Protein AF-A0A136KZL3-F1 (afdb_monomer_lite)

Radius of gyration: 24.05 Å; chains: 1; bounding box: 59×74×40 Å

Sequence (194 aa):
MDILLIYQFCTFGGVERVILNRAQAYRKYGVDVKISIGYLADRGALQSFSTYIQRHNLQAQVMPFLFPQDLAHDWAKYDYVFIIDTPQVFEASASAKNVHVECHSLYTQSRQYLHNLPKHIKSVIVPSNSLKQLLQTEHEGLPEIYILPNPVSDEYFDIQPLEKKYLYASSHYLLCSCRRSQKILLKRRAYLKP

Secondary structure (DSSP, 8-state):
-EEEEEEEEE-SSHHHHHHHHHHHHHHHTT---EEEEEEEEE-S-HHHHHHHHHHTT-TTTEEEEEPPTT----GGG-SEEEEES-GGGTTGGGG-SSEEEE-----GGGGGGGGG--TTEEEEEES-HHHHHHHHHH-TT--EEEE-PPP--GGGT--PPPPGGGTSHHHHHHHHHHHHHHHHHHHGGGS---

Structure (mmCIF, N/CA/C/O backbone):
data_AF-A0A136KZL3-F1
#
_entry.id   AF-A0A136KZL3-F1
#
loop_
_atom_site.group_PDB
_atom_site.id
_atom_site.type_symbol
_atom_site.label_atom_id
_atom_site.label_alt_id
_atom_site.label_comp_id
_atom_site.label_asym_id
_atom_site.label_entity_id
_atom_site.label_seq_id
_atom_site.pdbx_PDB_ins_code
_atom_site.Cartn_x
_atom_site.Cartn_y
_atom_site.Cartn_z
_atom_site.occupancy
_atom_site.B_iso_or_equiv
_atom_site.auth_seq_id
_atom_site.auth_comp_id
_atom_site.auth_asym_id
_atom_site.auth_atom_id
_atom_site.pdbx_PDB_model_num
ATOM 1 N N . MET A 1 1 ? -2.775 -14.839 -7.240 1.00 96.50 1 MET A N 1
ATOM 2 C CA . MET A 1 1 ? -3.545 -13.962 -6.329 1.00 96.50 1 MET A CA 1
ATOM 3 C C . MET A 1 1 ? -3.507 -12.557 -6.888 1.00 96.50 1 MET A C 1
ATOM 5 O O . MET A 1 1 ? -2.422 -12.075 -7.208 1.00 96.50 1 MET A O 1
ATOM 9 N N . ASP A 1 2 ? -4.660 -11.913 -6.997 1.00 97.81 2 ASP A N 1
ATOM 10 C CA . ASP A 1 2 ? -4.809 -10.588 -7.592 1.00 97.81 2 ASP A CA 1
ATOM 11 C C . ASP A 1 2 ? -5.145 -9.562 -6.509 1.00 97.81 2 ASP A C 1
ATOM 13 O O . ASP A 1 2 ? -6.166 -9.657 -5.827 1.00 97.81 2 ASP A O 1
ATOM 17 N N . ILE A 1 3 ? -4.273 -8.568 -6.343 1.00 98.12 3 ILE A N 1
ATOM 18 C CA . ILE A 1 3 ? -4.428 -7.522 -5.333 1.00 98.12 3 ILE A CA 1
ATOM 19 C C . ILE A 1 3 ? -4.544 -6.144 -5.979 1.00 98.12 3 ILE A C 1
ATOM 21 O O . ILE A 1 3 ? -3.860 -5.831 -6.958 1.00 98.12 3 ILE A O 1
ATOM 25 N N . LEU A 1 4 ? -5.390 -5.304 -5.394 1.00 98.50 4 LEU A N 1
ATOM 26 C CA . LEU A 1 4 ? -5.517 -3.895 -5.734 1.00 98.50 4 LEU A CA 1
ATOM 27 C C . LEU A 1 4 ? -4.961 -3.047 -4.600 1.00 98.50 4 LEU A C 1
ATOM 29 O O . LEU A 1 4 ? -5.443 -3.115 -3.476 1.00 98.50 4 LEU A O 1
ATOM 33 N N . LEU A 1 5 ? -3.978 -2.218 -4.913 1.00 98.44 5 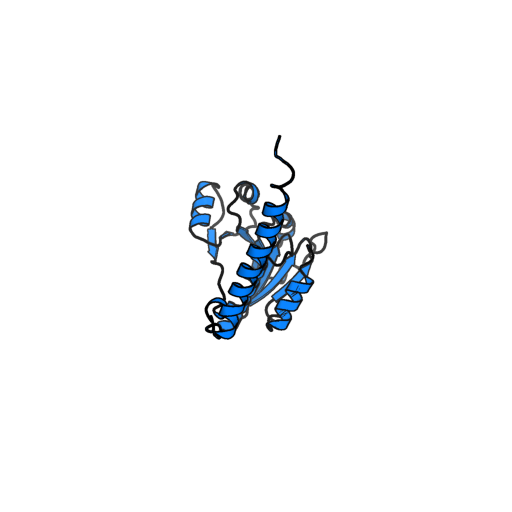LEU A N 1
ATOM 34 C CA . LEU A 1 5 ? -3.497 -1.154 -4.051 1.00 98.44 5 LEU A CA 1
ATOM 35 C C . LEU A 1 5 ? -4.087 0.168 -4.544 1.00 98.44 5 LEU A C 1
ATOM 37 O O . LEU A 1 5 ? -4.144 0.413 -5.751 1.00 98.44 5 LEU A O 1
ATOM 41 N N . ILE A 1 6 ? -4.507 1.026 -3.622 1.00 98.25 6 ILE A N 1
ATOM 42 C CA . ILE A 1 6 ? -5.067 2.342 -3.935 1.00 98.25 6 ILE A CA 1
ATOM 43 C C . ILE A 1 6 ? -4.281 3.390 -3.176 1.00 98.25 6 ILE A C 1
ATOM 45 O O . ILE A 1 6 ? -4.168 3.307 -1.954 1.00 98.25 6 ILE A O 1
ATOM 49 N N . TYR A 1 7 ? -3.751 4.372 -3.897 1.00 97.88 7 TYR A N 1
ATOM 50 C CA . TYR A 1 7 ? -2.972 5.449 -3.304 1.00 97.88 7 TYR A CA 1
ATOM 51 C C . TYR A 1 7 ? -3.332 6.802 -3.913 1.00 97.88 7 TYR A C 1
ATOM 53 O O . TYR A 1 7 ? -3.726 6.907 -5.073 1.00 97.88 7 TYR A O 1
ATOM 61 N N . GLN A 1 8 ? -3.196 7.868 -3.131 1.00 96.00 8 GLN A N 1
ATOM 62 C CA . GLN A 1 8 ? -3.690 9.176 -3.536 1.00 96.00 8 GLN A CA 1
ATOM 63 C C . GLN A 1 8 ? -2.922 9.759 -4.733 1.00 96.00 8 GLN A C 1
ATOM 65 O O . GLN A 1 8 ? -3.537 10.252 -5.680 1.00 96.00 8 GLN A O 1
ATOM 70 N N . PHE A 1 9 ? -1.588 9.704 -4.710 1.00 96.00 9 PHE A N 1
ATOM 71 C CA . PHE A 1 9 ? -0.749 10.406 -5.682 1.00 96.00 9 PHE A CA 1
ATOM 72 C C . PHE A 1 9 ? 0.359 9.523 -6.232 1.00 96.00 9 PHE A C 1
ATOM 74 O O . PHE A 1 9 ? 1.100 8.928 -5.460 1.00 96.00 9 PHE A O 1
ATOM 81 N N . CYS A 1 10 ? 0.536 9.517 -7.552 1.00 97.50 10 CYS A N 1
ATOM 82 C CA . CYS A 1 10 ? 1.746 8.960 -8.145 1.00 97.50 10 CYS A CA 1
ATOM 83 C C . CYS A 1 10 ? 2.848 10.026 -8.144 1.00 97.50 10 CYS A C 1
ATOM 85 O O . CYS A 1 10 ? 2.835 10.933 -8.979 1.00 97.50 10 CYS A O 1
ATOM 87 N N . THR A 1 11 ? 3.782 9.937 -7.195 1.00 96.19 11 THR A N 1
ATOM 88 C CA . THR A 1 11 ? 4.972 10.814 -7.108 1.00 96.19 11 THR A CA 1
ATOM 89 C C . THR A 1 11 ? 6.283 10.041 -7.244 1.00 96.19 11 THR A C 1
ATOM 91 O O . THR A 1 11 ? 7.349 10.652 -7.302 1.00 96.19 11 THR A O 1
ATOM 94 N N . PHE A 1 12 ? 6.210 8.706 -7.326 1.00 93.12 12 PHE A N 1
ATOM 95 C CA . PHE A 1 12 ? 7.359 7.796 -7.316 1.00 93.12 12 PHE A CA 1
ATOM 96 C C . PHE A 1 12 ? 8.234 7.965 -6.060 1.00 93.12 12 PHE A C 1
ATOM 98 O O . PHE A 1 12 ? 9.466 7.985 -6.117 1.00 93.12 12 PHE A O 1
ATOM 105 N N . GLY A 1 13 ? 7.570 8.089 -4.912 1.00 93.50 13 GLY A N 1
ATOM 106 C CA . GLY A 1 13 ? 8.177 8.223 -3.599 1.00 93.50 13 GLY A CA 1
ATOM 107 C C . GLY A 1 13 ? 8.270 6.895 -2.846 1.00 93.50 13 GLY A C 1
ATOM 108 O O . GLY A 1 13 ? 8.496 5.825 -3.416 1.00 93.50 13 GLY A O 1
ATOM 109 N N . GLY A 1 14 ? 8.126 6.977 -1.520 1.00 93.50 14 GLY A N 1
ATOM 110 C CA . GLY A 1 14 ? 8.274 5.830 -0.621 1.00 93.50 14 GLY A CA 1
ATOM 111 C C . GLY A 1 14 ? 7.268 4.710 -0.891 1.00 93.50 14 GLY A C 1
ATOM 112 O O . GLY A 1 14 ? 7.666 3.551 -0.946 1.00 93.50 14 GLY A O 1
ATOM 113 N N . VAL A 1 15 ? 5.994 5.041 -1.121 1.00 94.50 15 VAL A N 1
ATOM 114 C CA . VAL A 1 15 ? 4.939 4.041 -1.367 1.00 94.50 15 VAL A CA 1
ATOM 115 C C . VAL A 1 15 ? 5.231 3.241 -2.634 1.00 94.50 15 VAL A C 1
ATOM 117 O O . VAL A 1 15 ? 5.231 2.013 -2.608 1.00 94.50 15 VAL A O 1
ATOM 120 N N . GLU A 1 16 ? 5.577 3.906 -3.734 1.00 96.88 16 GLU A N 1
ATOM 121 C CA . GLU A 1 16 ? 5.929 3.235 -4.985 1.00 96.88 16 GLU A CA 1
ATOM 122 C C . GLU A 1 16 ? 7.156 2.333 -4.832 1.00 96.88 16 GLU A C 1
ATOM 124 O O . GLU A 1 16 ? 7.182 1.227 -5.373 1.00 96.88 16 GLU A O 1
ATOM 129 N N . ARG A 1 17 ? 8.154 2.755 -4.045 1.00 95.31 17 ARG A N 1
ATOM 130 C CA . ARG A 1 17 ? 9.313 1.910 -3.723 1.00 95.31 17 ARG A CA 1
ATOM 131 C C . ARG A 1 17 ? 8.925 0.663 -2.942 1.00 95.31 17 ARG A C 1
ATOM 133 O O . ARG A 1 17 ? 9.402 -0.418 -3.272 1.00 95.31 17 ARG A O 1
ATOM 140 N N . VAL A 1 18 ? 8.036 0.786 -1.960 1.00 95.19 18 VAL A N 1
ATOM 141 C CA . VAL A 1 18 ? 7.521 -0.364 -1.204 1.00 95.19 18 VAL A CA 1
ATOM 142 C C . VAL A 1 18 ? 6.837 -1.362 -2.133 1.00 95.19 18 VAL A C 1
ATOM 144 O O . VAL A 1 18 ? 7.105 -2.558 -2.046 1.00 95.19 18 VAL A O 1
ATOM 147 N N . ILE A 1 19 ? 6.002 -0.881 -3.056 1.00 96.50 19 ILE A N 1
ATOM 148 C CA . ILE A 1 19 ? 5.289 -1.729 -4.020 1.00 96.50 19 ILE A CA 1
ATOM 149 C C . ILE A 1 19 ? 6.273 -2.493 -4.909 1.00 96.50 19 ILE A C 1
ATOM 151 O O . ILE A 1 19 ? 6.140 -3.705 -5.076 1.00 96.50 19 ILE A O 1
ATOM 155 N N . LEU A 1 20 ? 7.291 -1.806 -5.435 1.00 96.38 20 LEU A N 1
ATOM 156 C CA . LEU A 1 20 ? 8.328 -2.429 -6.260 1.00 96.38 20 LEU A CA 1
ATOM 157 C C . LEU A 1 20 ? 9.120 -3.480 -5.481 1.00 96.38 20 LEU A C 1
ATOM 159 O O . LEU A 1 20 ? 9.310 -4.585 -5.983 1.00 96.38 20 LEU A O 1
ATOM 163 N N . ASN A 1 21 ? 9.521 -3.175 -4.246 1.00 95.25 21 ASN A N 1
ATOM 164 C CA . ASN A 1 21 ? 10.262 -4.116 -3.410 1.00 95.25 21 ASN A CA 1
ATOM 165 C C . ASN A 1 21 ? 9.412 -5.350 -3.068 1.00 95.25 21 ASN A C 1
ATOM 167 O O . ASN A 1 21 ? 9.920 -6.470 -3.087 1.00 95.25 21 ASN A O 1
ATOM 171 N N . ARG A 1 22 ? 8.109 -5.172 -2.798 1.00 95.62 22 ARG A N 1
ATOM 172 C CA . ARG A 1 22 ? 7.169 -6.288 -2.593 1.00 95.62 22 ARG A CA 1
ATOM 173 C C . ARG A 1 22 ? 7.064 -7.149 -3.854 1.00 95.62 22 ARG A C 1
ATOM 175 O O . ARG A 1 22 ? 7.224 -8.361 -3.766 1.00 95.62 22 ARG A O 1
ATOM 182 N N . ALA A 1 23 ? 6.889 -6.540 -5.029 1.00 95.88 23 ALA A N 1
ATOM 183 C CA . ALA A 1 23 ? 6.825 -7.263 -6.301 1.00 95.88 23 ALA A CA 1
ATOM 184 C C . ALA A 1 23 ? 8.112 -8.050 -6.602 1.00 95.88 23 ALA A C 1
ATOM 186 O O . ALA A 1 23 ? 8.060 -9.209 -7.017 1.00 95.88 23 ALA A O 1
ATOM 187 N N . GLN A 1 24 ? 9.275 -7.442 -6.352 1.00 94.62 24 GLN A N 1
ATOM 188 C CA . GLN A 1 24 ? 10.571 -8.105 -6.481 1.00 94.62 24 GLN A CA 1
ATOM 189 C C . GLN A 1 24 ? 10.702 -9.281 -5.511 1.00 94.62 24 GLN A C 1
ATOM 191 O O . GLN A 1 24 ? 11.150 -10.349 -5.926 1.00 94.62 24 GLN A O 1
ATOM 196 N N . ALA A 1 25 ? 10.280 -9.115 -4.254 1.00 93.88 25 ALA A N 1
ATOM 197 C CA . ALA A 1 25 ? 10.291 -10.184 -3.263 1.00 93.88 25 ALA A CA 1
ATOM 198 C C . ALA A 1 25 ? 9.383 -11.350 -3.685 1.00 93.88 25 ALA A C 1
ATOM 200 O O . ALA A 1 25 ? 9.835 -12.493 -3.691 1.00 93.88 25 ALA A O 1
ATOM 201 N N . TYR A 1 26 ? 8.147 -11.079 -4.118 1.00 94.31 26 TYR A N 1
ATOM 202 C CA . TYR A 1 26 ? 7.239 -12.121 -4.609 1.00 94.31 26 TYR A CA 1
ATOM 203 C C . TYR A 1 26 ? 7.841 -12.888 -5.782 1.00 94.31 26 TYR A C 1
ATOM 205 O O . TYR A 1 26 ? 7.899 -14.115 -5.746 1.00 94.31 26 TYR A O 1
ATOM 213 N N . ARG A 1 27 ? 8.399 -12.178 -6.769 1.00 93.50 27 ARG A N 1
ATOM 214 C CA . ARG A 1 27 ? 9.089 -12.804 -7.901 1.00 93.50 27 ARG A CA 1
ATOM 215 C C . ARG A 1 27 ? 10.281 -13.654 -7.453 1.00 93.50 27 ARG A C 1
ATOM 217 O O . ARG A 1 27 ? 10.426 -14.776 -7.924 1.00 93.50 27 ARG A O 1
ATOM 224 N N . LYS A 1 28 ? 11.119 -13.142 -6.544 1.00 92.50 28 LYS A N 1
ATOM 225 C CA . LYS A 1 28 ? 12.305 -13.843 -6.021 1.00 92.50 28 LYS A CA 1
ATOM 226 C C . LYS A 1 28 ? 11.936 -15.162 -5.339 1.00 92.50 28 LYS A C 1
ATOM 228 O O . LYS A 1 28 ? 12.643 -16.148 -5.514 1.00 92.50 28 LYS A O 1
ATOM 233 N N . TYR A 1 29 ? 10.843 -15.178 -4.580 1.00 94.19 29 TYR A N 1
ATOM 234 C CA . TYR A 1 29 ? 10.384 -16.355 -3.837 1.00 94.19 29 TYR A CA 1
ATOM 235 C C . TYR A 1 29 ? 9.337 -17.195 -4.589 1.00 94.19 29 TYR A C 1
ATOM 237 O O . TYR A 1 29 ? 8.759 -18.104 -4.001 1.00 94.19 29 TYR A O 1
ATOM 245 N N . GLY A 1 30 ? 9.086 -16.916 -5.874 1.00 94.75 30 GLY A N 1
ATOM 246 C CA . GLY A 1 30 ? 8.146 -17.687 -6.696 1.00 94.75 30 GLY A CA 1
ATOM 247 C C . GLY A 1 30 ? 6.682 -17.573 -6.259 1.00 94.75 30 GLY A C 1
ATOM 248 O O . GLY A 1 30 ? 5.894 -18.478 -6.519 1.00 94.75 30 GLY A O 1
ATOM 249 N N . VAL A 1 31 ? 6.309 -16.484 -5.582 1.00 95.62 31 VAL A N 1
ATOM 250 C CA . VAL A 1 31 ? 4.934 -16.236 -5.138 1.00 95.62 31 VAL A CA 1
ATOM 251 C C . VAL A 1 31 ? 4.168 -15.524 -6.254 1.00 95.62 31 VAL A C 1
ATOM 253 O O . VAL A 1 31 ? 4.521 -14.410 -6.642 1.00 95.62 31 VAL A O 1
ATOM 256 N N . ASP A 1 32 ? 3.109 -16.154 -6.766 1.00 96.56 32 ASP A N 1
ATOM 257 C CA . ASP A 1 32 ? 2.275 -15.604 -7.843 1.00 96.56 32 ASP A CA 1
ATOM 258 C C . ASP A 1 32 ? 1.278 -14.554 -7.317 1.00 96.56 32 ASP A C 1
ATOM 260 O O . ASP A 1 32 ? 0.104 -14.834 -7.030 1.00 96.56 32 ASP A O 1
ATOM 264 N N . VAL A 1 33 ? 1.781 -13.327 -7.154 1.00 97.38 33 VAL A N 1
ATOM 265 C CA . VAL A 1 33 ? 0.997 -12.142 -6.788 1.00 97.38 33 VAL A CA 1
ATOM 266 C C . VAL A 1 33 ? 1.037 -11.122 -7.915 1.00 97.38 33 VAL A C 1
ATOM 268 O O . VAL A 1 33 ? 2.109 -10.669 -8.323 1.00 97.38 33 VAL A O 1
ATOM 271 N N . LYS A 1 34 ? -0.148 -10.710 -8.364 1.00 98.25 34 LYS A N 1
ATOM 272 C CA . LYS A 1 34 ? -0.342 -9.633 -9.332 1.00 98.25 34 LYS A CA 1
ATOM 273 C C . LYS A 1 34 ? -0.893 -8.414 -8.617 1.00 98.25 34 LYS A C 1
ATOM 275 O O . LYS A 1 34 ? -1.906 -8.482 -7.929 1.00 98.25 34 LYS A O 1
ATOM 280 N N . ILE A 1 35 ? -0.208 -7.296 -8.780 1.00 98.50 35 ILE A N 1
ATOM 281 C CA . ILE A 1 35 ? -0.465 -6.034 -8.106 1.00 98.50 35 ILE A CA 1
ATOM 282 C C . ILE A 1 35 ? -0.985 -5.045 -9.141 1.00 98.50 35 ILE A C 1
ATOM 284 O O . ILE A 1 35 ? -0.244 -4.566 -9.996 1.00 98.50 35 ILE A O 1
ATOM 288 N N . SER A 1 36 ? -2.259 -4.693 -9.041 1.00 98.44 36 SER A N 1
ATOM 289 C CA . SER A 1 36 ? -2.770 -3.473 -9.660 1.00 98.44 36 SER A CA 1
ATOM 290 C C . SER A 1 36 ? -2.586 -2.324 -8.672 1.00 98.44 36 SER A C 1
ATOM 292 O O . SER A 1 36 ? -3.040 -2.433 -7.539 1.00 98.44 36 SER A O 1
ATOM 294 N N . ILE A 1 37 ? -1.940 -1.230 -9.069 1.00 98.25 37 ILE A N 1
ATOM 295 C CA . ILE A 1 37 ? -1.829 -0.017 -8.243 1.00 98.25 37 ILE A CA 1
ATOM 296 C C . ILE A 1 37 ? -2.544 1.130 -8.947 1.00 98.25 37 ILE A C 1
ATOM 298 O O . ILE A 1 37 ? -2.117 1.587 -10.006 1.00 98.25 37 ILE A O 1
ATOM 302 N N . GLY A 1 38 ? -3.661 1.558 -8.367 1.00 98.00 38 GLY A N 1
ATOM 303 C CA . GLY A 1 38 ? -4.462 2.654 -8.887 1.00 98.00 38 GLY A CA 1
ATOM 304 C C . GLY A 1 38 ? -4.197 3.948 -8.124 1.00 98.00 38 GLY A C 1
ATOM 305 O O . GLY A 1 38 ? -4.205 3.961 -6.890 1.00 98.00 38 GLY A O 1
ATOM 306 N N . TYR A 1 39 ? -3.994 5.037 -8.862 1.00 98.25 39 TYR A N 1
ATOM 307 C CA . TYR A 1 39 ? -3.773 6.369 -8.300 1.00 98.25 39 TYR A CA 1
ATOM 308 C C . TYR A 1 39 ? -4.967 7.293 -8.537 1.00 98.25 39 TYR A C 1
ATOM 310 O O . TYR A 1 39 ? -5.558 7.256 -9.616 1.00 98.25 39 TYR A O 1
ATOM 318 N N . LEU A 1 40 ? -5.291 8.159 -7.570 1.00 97.62 40 LEU A N 1
ATOM 319 C CA . LEU A 1 40 ? -6.333 9.183 -7.761 1.00 97.62 40 LEU A CA 1
ATOM 320 C C . LEU A 1 40 ? -5.852 10.362 -8.613 1.00 97.62 40 LEU A C 1
ATOM 322 O O . LEU A 1 40 ? -6.645 10.993 -9.306 1.00 97.62 40 LEU A O 1
ATOM 326 N N . ALA A 1 41 ? -4.555 10.670 -8.572 1.00 97.25 41 ALA A N 1
ATOM 327 C CA . ALA A 1 41 ? -3.952 11.650 -9.465 1.00 97.25 41 ALA A CA 1
ATOM 328 C C . ALA A 1 41 ? -2.489 11.318 -9.776 1.00 97.25 41 ALA A C 1
ATOM 330 O O . ALA A 1 41 ? -1.705 10.964 -8.890 1.00 97.25 41 ALA A O 1
ATOM 331 N N . ASP A 1 42 ? -2.098 11.510 -11.036 1.00 97.31 42 ASP A N 1
ATOM 332 C CA . ASP A 1 42 ? -0.692 11.537 -11.427 1.00 97.31 42 ASP A CA 1
ATOM 333 C C . ASP A 1 42 ? -0.096 12.905 -11.075 1.00 97.31 42 ASP A C 1
ATOM 335 O O . ASP A 1 42 ? -0.599 13.947 -11.498 1.00 97.31 42 ASP A O 1
ATOM 339 N N . ARG A 1 43 ? 0.984 12.915 -10.289 1.00 96.56 43 ARG A N 1
ATOM 340 C CA . ARG A 1 43 ? 1.749 14.128 -9.964 1.00 96.56 43 ARG A CA 1
ATOM 341 C C . ARG A 1 43 ? 3.040 14.211 -10.785 1.00 96.56 43 ARG A C 1
ATOM 343 O O . ARG A 1 43 ? 4.007 14.834 -10.354 1.00 96.56 43 ARG A O 1
ATOM 350 N N . GLY A 1 44 ? 3.031 13.613 -11.977 1.00 96.06 44 GLY A N 1
ATOM 351 C CA . GLY A 1 44 ? 4.104 13.668 -12.968 1.00 96.06 44 GLY A CA 1
ATOM 352 C C . GLY A 1 44 ? 5.060 12.478 -12.916 1.00 96.06 44 GLY A C 1
ATOM 353 O O . GLY A 1 44 ? 6.176 12.575 -13.426 1.00 96.06 44 GLY A O 1
ATOM 354 N N . ALA A 1 45 ? 4.664 11.371 -12.286 1.00 97.31 45 ALA A N 1
ATOM 355 C CA . ALA A 1 45 ? 5.559 10.253 -12.014 1.00 97.31 45 ALA A CA 1
ATOM 356 C C . ALA A 1 45 ? 5.077 8.910 -12.574 1.00 97.31 45 ALA A C 1
ATOM 358 O O . ALA A 1 45 ? 5.881 7.978 -12.653 1.00 97.31 45 ALA A O 1
ATOM 359 N N . LEU A 1 46 ? 3.825 8.808 -13.034 1.00 97.75 46 LEU A N 1
ATOM 360 C CA . LEU A 1 46 ? 3.254 7.555 -13.539 1.00 97.75 46 LEU A CA 1
ATOM 361 C C . LEU A 1 46 ? 4.058 6.968 -14.705 1.00 97.75 46 LEU A C 1
ATOM 363 O O . LEU A 1 46 ? 4.323 5.763 -14.741 1.00 97.75 46 LEU A O 1
ATOM 367 N N . GLN A 1 47 ? 4.511 7.819 -15.629 1.00 97.69 47 GLN A N 1
ATOM 368 C CA . GLN A 1 47 ? 5.345 7.387 -16.752 1.00 97.69 47 GLN A CA 1
ATOM 369 C C . GLN A 1 47 ? 6.703 6.849 -16.277 1.00 97.69 47 GLN A C 1
ATOM 371 O O . GLN A 1 47 ? 7.155 5.796 -16.735 1.00 97.69 47 GLN A O 1
ATOM 376 N N . SER A 1 48 ? 7.354 7.545 -15.342 1.00 97.44 48 SER A N 1
ATOM 377 C CA . SER A 1 48 ? 8.642 7.132 -14.769 1.00 97.44 48 SER A CA 1
ATOM 378 C C . SER A 1 48 ? 8.518 5.819 -13.999 1.00 97.44 48 SER A C 1
ATOM 380 O O . SER A 1 48 ? 9.372 4.942 -14.128 1.00 97.44 48 SER A O 1
ATOM 382 N N . PHE A 1 49 ? 7.428 5.659 -13.250 1.00 97.94 49 PHE A N 1
ATOM 383 C CA . PHE A 1 49 ? 7.114 4.441 -12.518 1.00 97.94 49 PHE A CA 1
ATOM 384 C C . PHE A 1 49 ? 6.888 3.254 -13.465 1.00 97.94 49 PHE A C 1
ATOM 386 O O . PHE A 1 49 ? 7.529 2.213 -13.322 1.00 97.94 49 PHE A O 1
ATOM 393 N N . SER A 1 50 ? 6.083 3.444 -14.511 1.00 97.81 50 SER A N 1
ATOM 394 C CA . SER A 1 50 ? 5.845 2.431 -15.551 1.00 97.81 50 SER A CA 1
ATOM 395 C C . SER A 1 50 ? 7.133 2.047 -16.288 1.00 97.81 50 SER A C 1
ATOM 397 O O . SER A 1 50 ? 7.404 0.870 -16.521 1.00 97.81 50 SER A O 1
ATOM 399 N N . THR A 1 51 ? 7.980 3.035 -16.591 1.00 97.62 51 THR A N 1
ATOM 400 C CA . THR A 1 51 ? 9.293 2.813 -17.217 1.00 97.62 51 THR A CA 1
ATOM 401 C C . THR A 1 51 ? 10.203 1.972 -16.320 1.00 97.62 51 THR A C 1
ATOM 403 O O . THR A 1 51 ? 10.905 1.088 -16.810 1.00 97.62 51 THR A O 1
ATOM 406 N N . TYR A 1 52 ? 10.194 2.213 -15.006 1.00 96.44 52 TYR A N 1
ATOM 407 C CA . TYR A 1 52 ? 10.951 1.399 -14.056 1.00 96.44 52 TYR A CA 1
ATOM 408 C C . TYR A 1 52 ? 10.451 -0.050 -14.043 1.00 96.44 52 TYR A C 1
ATOM 410 O O . TYR A 1 52 ? 11.254 -0.973 -14.162 1.00 96.44 52 TYR A O 1
ATOM 418 N N . ILE A 1 53 ? 9.133 -0.257 -13.971 1.00 97.50 53 ILE A N 1
ATOM 419 C CA . ILE A 1 53 ? 8.514 -1.592 -14.003 1.00 97.50 53 ILE A CA 1
ATOM 420 C C . ILE A 1 53 ? 8.978 -2.377 -15.236 1.00 97.50 53 ILE A C 1
ATOM 422 O O . ILE A 1 53 ? 9.409 -3.522 -15.103 1.00 97.50 53 ILE A O 1
ATOM 426 N N . GLN A 1 54 ? 8.970 -1.749 -16.414 1.00 97.31 54 GLN A N 1
ATOM 427 C CA . GLN A 1 54 ? 9.432 -2.372 -17.658 1.00 97.31 54 GLN A CA 1
ATOM 428 C C . GLN A 1 54 ? 10.930 -2.701 -17.625 1.00 97.31 54 GLN A C 1
ATOM 430 O O . GLN A 1 54 ? 11.320 -3.831 -17.904 1.00 97.31 54 GLN A O 1
ATOM 435 N N . ARG A 1 55 ? 11.784 -1.743 -17.235 1.00 96.12 55 ARG A N 1
ATOM 436 C CA . ARG A 1 55 ? 13.248 -1.937 -17.186 1.00 96.12 55 ARG A CA 1
ATOM 437 C C . ARG A 1 55 ? 13.675 -3.053 -16.236 1.00 96.12 55 ARG A C 1
ATOM 439 O O . ARG A 1 55 ? 14.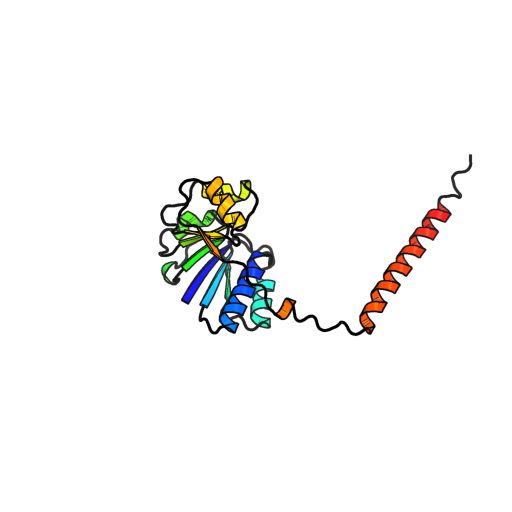692 -3.695 -16.476 1.00 96.12 55 ARG A O 1
ATOM 446 N N . HIS A 1 56 ? 12.905 -3.282 -15.177 1.00 93.56 56 HIS A N 1
ATOM 447 C CA . HIS A 1 56 ? 13.171 -4.322 -14.188 1.00 93.56 56 HIS A CA 1
ATOM 448 C C . HIS A 1 56 ? 12.380 -5.618 -14.434 1.00 93.56 56 HIS A C 1
ATOM 450 O O . HIS A 1 56 ? 12.409 -6.507 -13.580 1.00 93.56 56 HIS A O 1
ATOM 456 N N . ASN A 1 57 ? 11.710 -5.762 -15.586 1.00 95.25 57 ASN A N 1
ATOM 457 C CA . ASN A 1 57 ? 10.911 -6.934 -15.961 1.00 95.25 57 ASN A CA 1
ATOM 458 C C . ASN A 1 57 ? 9.823 -7.292 -14.926 1.00 95.25 57 ASN A C 1
ATOM 460 O O . ASN A 1 57 ? 9.679 -8.454 -14.540 1.00 95.25 57 ASN A O 1
ATOM 464 N N . LEU A 1 58 ? 9.112 -6.284 -14.414 1.00 96.25 58 LEU A N 1
ATOM 465 C CA . LEU A 1 58 ? 8.058 -6.423 -13.399 1.00 96.25 58 LEU A CA 1
ATOM 466 C C . LEU A 1 58 ? 6.638 -6.295 -13.977 1.00 96.25 58 LEU A C 1
ATOM 468 O O . LEU A 1 58 ? 5.671 -6.329 -13.224 1.00 96.25 58 LEU A O 1
ATOM 472 N N . GLN A 1 59 ? 6.483 -6.160 -15.298 1.00 96.50 59 GLN A N 1
ATOM 473 C CA . GLN A 1 59 ? 5.186 -5.949 -15.961 1.00 96.50 59 GLN A CA 1
ATOM 474 C C . GLN A 1 59 ? 4.179 -7.094 -15.773 1.00 96.50 59 GLN A C 1
ATOM 476 O O . GLN A 1 59 ? 2.981 -6.879 -15.918 1.00 96.50 59 GLN A O 1
ATOM 481 N N . ALA A 1 60 ? 4.646 -8.306 -15.459 1.00 95.06 60 ALA A N 1
ATOM 482 C CA . ALA A 1 60 ? 3.761 -9.430 -15.155 1.00 95.06 60 ALA A CA 1
ATOM 483 C C . ALA A 1 60 ? 3.215 -9.371 -13.716 1.00 95.06 60 ALA A C 1
ATOM 485 O O . ALA A 1 60 ? 2.206 -10.006 -13.421 1.00 95.06 60 ALA A O 1
ATOM 486 N N . GLN A 1 61 ? 3.878 -8.620 -12.828 1.00 96.69 61 GLN A N 1
ATOM 487 C CA . GLN A 1 61 ? 3.559 -8.524 -11.405 1.00 96.69 61 GLN A CA 1
ATOM 488 C C . GLN A 1 61 ? 2.934 -7.185 -11.027 1.00 96.69 61 GLN A C 1
ATOM 490 O O . GLN A 1 61 ? 2.187 -7.144 -10.062 1.00 96.69 61 GLN A O 1
ATOM 495 N N . VAL A 1 62 ? 3.247 -6.089 -11.724 1.00 98.19 62 VAL A N 1
ATOM 496 C CA . VAL A 1 62 ? 2.793 -4.743 -11.349 1.00 98.19 62 VAL A CA 1
ATOM 497 C C . VAL A 1 62 ? 2.185 -4.026 -12.544 1.00 98.19 62 VAL A C 1
ATOM 499 O O . VAL A 1 62 ? 2.840 -3.841 -13.568 1.00 98.19 62 VAL A O 1
ATOM 502 N N . MET A 1 63 ? 0.951 -3.558 -12.373 1.00 98.12 63 MET A N 1
ATOM 503 C CA . MET A 1 63 ? 0.223 -2.761 -13.352 1.00 98.12 63 MET A CA 1
ATOM 504 C C . MET A 1 63 ? -0.259 -1.448 -12.713 1.00 98.12 63 MET A C 1
ATOM 506 O O . MET A 1 63 ? -1.230 -1.460 -11.949 1.00 98.12 63 MET A O 1
ATOM 510 N N . PRO A 1 64 ? 0.405 -0.314 -12.990 1.00 97.94 64 PRO A N 1
ATOM 511 C CA . PRO A 1 64 ? -0.045 0.987 -12.524 1.00 97.94 64 PRO A CA 1
ATOM 512 C C . PRO A 1 64 ? -1.130 1.567 -13.436 1.00 97.94 64 PRO A C 1
ATOM 514 O O . PRO A 1 64 ? -1.072 1.408 -14.655 1.00 97.94 64 PRO A O 1
ATOM 517 N N . PHE A 1 65 ? -2.103 2.271 -12.862 1.00 97.62 65 PHE A N 1
ATOM 518 C CA . PHE A 1 65 ? -3.150 2.960 -13.620 1.00 97.62 65 PHE A CA 1
ATOM 519 C C . PHE A 1 65 ? -3.716 4.162 -12.851 1.00 97.62 65 PHE A C 1
ATOM 521 O O . PHE A 1 65 ? -3.480 4.321 -11.653 1.00 97.62 65 PHE A O 1
ATOM 528 N N . LEU A 1 66 ? -4.468 5.019 -13.543 1.00 97.56 66 LEU A N 1
ATOM 529 C CA . LEU A 1 66 ? -5.254 6.080 -12.912 1.00 97.56 66 LEU A CA 1
ATOM 530 C C . LEU A 1 66 ? -6.681 5.602 -12.692 1.00 97.56 66 LEU A C 1
ATOM 532 O O . LEU A 1 66 ? -7.298 5.068 -13.614 1.00 97.56 66 LEU A O 1
ATOM 536 N N . PHE A 1 67 ? -7.203 5.809 -11.484 1.00 95.00 67 PHE A N 1
ATOM 537 C CA . PHE A 1 67 ? -8.618 5.589 -11.227 1.00 95.00 67 PHE A CA 1
ATOM 538 C C . PHE A 1 67 ? -9.463 6.553 -12.070 1.00 95.00 67 PHE A C 1
ATOM 540 O O . PHE A 1 67 ? -9.080 7.715 -12.246 1.00 95.00 67 PHE A O 1
ATOM 547 N N . PRO A 1 68 ? -10.619 6.099 -12.581 1.00 90.31 68 PRO A N 1
ATOM 548 C CA . PRO A 1 68 ? -11.591 7.006 -13.166 1.00 90.31 68 PRO A CA 1
ATOM 549 C C . PRO A 1 68 ? -12.127 7.967 -12.096 1.00 90.31 68 PRO A C 1
ATOM 551 O O . PRO A 1 68 ? -12.115 7.667 -10.902 1.00 90.31 68 PRO A O 1
ATOM 554 N N . GLN A 1 69 ? -12.585 9.145 -12.526 1.00 85.62 69 GLN A N 1
ATOM 555 C CA . GLN A 1 69 ? -13.003 10.216 -11.610 1.00 85.62 69 GLN A CA 1
ATOM 556 C C . GLN A 1 69 ? -14.206 9.832 -10.740 1.00 85.62 69 GLN A C 1
ATOM 558 O O . GLN A 1 69 ? -14.313 10.292 -9.608 1.00 85.62 69 GLN A O 1
ATOM 563 N N . ASP A 1 70 ? -15.093 8.988 -11.262 1.00 85.31 70 ASP A N 1
ATOM 564 C CA . ASP A 1 70 ? -16.263 8.453 -10.561 1.00 85.31 70 ASP A CA 1
ATOM 565 C C . ASP A 1 70 ? -15.931 7.253 -9.659 1.00 85.31 70 ASP A C 1
ATOM 567 O O . ASP A 1 70 ? -16.817 6.720 -8.995 1.00 85.31 70 ASP A O 1
ATOM 571 N N . LEU A 1 71 ? -14.662 6.824 -9.632 1.00 89.44 71 LEU A N 1
ATOM 572 C CA . LEU A 1 71 ? -14.182 5.640 -8.919 1.00 89.44 71 LEU A CA 1
ATOM 573 C C . LEU A 1 71 ? -14.920 4.348 -9.312 1.00 89.44 71 LEU A C 1
ATOM 575 O O . LEU A 1 71 ? -14.877 3.363 -8.568 1.00 89.44 71 LEU A O 1
ATOM 579 N N . ALA A 1 72 ? -15.572 4.324 -10.480 1.00 85.56 72 ALA A N 1
ATOM 580 C CA . ALA A 1 72 ? -16.226 3.135 -10.995 1.00 85.56 72 ALA A CA 1
ATOM 581 C C . ALA A 1 72 ? -15.164 2.094 -11.358 1.00 85.56 72 ALA A C 1
ATOM 583 O O . ALA A 1 72 ? -14.376 2.263 -12.288 1.00 85.56 72 ALA A O 1
ATOM 584 N N . HIS A 1 73 ? -15.129 1.000 -10.603 1.00 91.00 73 HIS A N 1
ATOM 585 C CA . HIS A 1 73 ? -14.136 -0.049 -10.779 1.00 91.00 73 HIS A CA 1
ATOM 586 C C . HIS A 1 73 ? -14.765 -1.418 -10.590 1.00 91.00 73 HIS A C 1
ATOM 588 O O . HIS A 1 73 ? -15.657 -1.601 -9.763 1.00 91.00 73 HIS A O 1
ATOM 594 N N . ASP A 1 74 ? -14.273 -2.398 -11.340 1.00 93.12 74 ASP A N 1
ATOM 595 C CA . ASP A 1 74 ? -14.613 -3.790 -11.082 1.00 93.12 74 ASP A CA 1
ATOM 596 C C . ASP A 1 74 ? -13.829 -4.268 -9.856 1.00 93.12 74 ASP A C 1
ATOM 598 O O . ASP A 1 74 ? -12.672 -4.678 -9.948 1.00 93.12 74 ASP A O 1
ATOM 602 N N . TRP A 1 75 ? -14.451 -4.149 -8.687 1.00 94.00 75 TRP A N 1
ATOM 603 C CA . TRP A 1 75 ? -13.885 -4.571 -7.408 1.00 94.00 75 TRP A CA 1
ATOM 604 C C . TRP A 1 75 ? -13.819 -6.093 -7.257 1.00 94.00 75 TRP A C 1
ATOM 606 O O . TRP A 1 75 ? -13.005 -6.598 -6.485 1.00 94.00 75 TRP A O 1
ATOM 616 N N . ALA A 1 76 ? -14.673 -6.827 -7.977 1.00 93.12 76 ALA A N 1
ATOM 617 C CA . ALA A 1 76 ? -14.854 -8.263 -7.801 1.00 93.12 76 ALA A CA 1
ATOM 618 C C . ALA A 1 76 ? -13.701 -9.090 -8.384 1.00 93.12 76 ALA A C 1
ATOM 620 O O . ALA A 1 76 ? -13.526 -10.239 -7.981 1.00 93.12 76 ALA A O 1
ATOM 621 N N . LYS A 1 77 ? -12.898 -8.512 -9.288 1.00 95.62 77 LYS A N 1
ATOM 622 C CA . LYS A 1 77 ? -11.719 -9.177 -9.866 1.00 95.62 77 LYS A CA 1
ATOM 623 C C . LYS A 1 77 ? -10.533 -9.318 -8.908 1.00 95.62 77 LYS A C 1
ATOM 625 O O . LYS A 1 77 ? -9.564 -9.977 -9.268 1.00 95.62 77 LYS A O 1
ATOM 630 N N . TYR A 1 78 ? -10.572 -8.675 -7.740 1.00 97.62 78 TYR A N 1
ATOM 631 C CA . TYR A 1 78 ? -9.474 -8.720 -6.778 1.00 97.62 78 TYR A CA 1
ATOM 632 C C . TYR A 1 78 ? -9.804 -9.602 -5.586 1.00 97.62 78 TYR A C 1
ATOM 634 O O . TYR A 1 78 ? -10.863 -9.478 -4.968 1.00 97.62 78 TYR A O 1
ATOM 642 N N . ASP A 1 79 ? -8.830 -10.426 -5.212 1.00 97.88 79 ASP A N 1
ATOM 643 C CA . ASP A 1 79 ? -8.863 -11.201 -3.980 1.00 97.88 79 ASP A CA 1
ATOM 644 C C . ASP A 1 79 ? -8.754 -10.277 -2.763 1.00 97.88 79 ASP A C 1
ATOM 646 O O . ASP A 1 79 ? -9.410 -10.522 -1.754 1.00 97.88 79 ASP A O 1
ATOM 650 N N . TYR A 1 80 ? -7.953 -9.206 -2.865 1.00 98.19 80 TYR A N 1
ATOM 651 C CA . TYR A 1 80 ? -7.710 -8.232 -1.798 1.00 98.19 80 TYR A CA 1
ATOM 652 C C . TYR A 1 80 ? -7.634 -6.799 -2.326 1.00 98.19 80 TYR A C 1
ATOM 654 O O . TYR A 1 80 ? -7.049 -6.537 -3.378 1.00 98.19 80 TYR A O 1
ATOM 662 N N . VAL A 1 81 ? -8.168 -5.858 -1.547 1.00 98.44 81 VAL A N 1
ATOM 663 C CA . VAL A 1 81 ? -8.072 -4.415 -1.788 1.00 98.44 81 VAL A CA 1
ATOM 664 C C . VAL A 1 81 ? -7.388 -3.761 -0.593 1.00 98.44 81 VAL A C 1
ATOM 666 O O . VAL A 1 81 ? -7.854 -3.889 0.536 1.00 98.44 81 VAL A O 1
ATOM 669 N N . PHE A 1 82 ? -6.302 -3.038 -0.840 1.00 98.50 82 PHE A N 1
ATOM 670 C CA . PHE A 1 82 ? -5.555 -2.292 0.164 1.00 98.50 82 PHE A CA 1
ATOM 671 C C . PHE A 1 82 ? -5.618 -0.799 -0.146 1.00 98.50 82 PHE A C 1
ATOM 673 O O . PHE A 1 82 ? -5.180 -0.342 -1.203 1.00 98.50 82 PHE A O 1
ATOM 680 N N . ILE A 1 83 ? -6.156 -0.033 0.793 1.00 98.31 83 ILE A N 1
ATOM 681 C CA . ILE A 1 83 ? -6.306 1.416 0.693 1.00 98.31 83 ILE A CA 1
ATOM 682 C C . ILE A 1 83 ? -5.180 2.057 1.499 1.00 98.31 83 ILE A C 1
ATOM 684 O O . ILE A 1 83 ? -5.179 1.982 2.725 1.00 98.31 83 ILE A O 1
ATOM 688 N N . ILE A 1 84 ? -4.209 2.661 0.818 1.00 98.00 84 ILE A N 1
ATOM 689 C CA . ILE A 1 84 ? -3.005 3.231 1.431 1.00 98.00 84 ILE A CA 1
ATOM 690 C C . ILE A 1 84 ? -3.277 4.699 1.752 1.00 98.00 84 ILE A C 1
ATOM 692 O O . ILE A 1 84 ? -3.276 5.524 0.841 1.00 98.00 84 ILE A O 1
ATOM 696 N N . ASP A 1 85 ? -3.545 5.029 3.017 1.00 96.56 85 ASP A N 1
ATOM 697 C CA . ASP A 1 85 ? -3.758 6.409 3.499 1.00 96.56 85 ASP A CA 1
ATOM 698 C C . ASP A 1 85 ? -4.684 7.274 2.603 1.00 96.56 85 ASP A C 1
ATOM 700 O O . ASP A 1 85 ? -4.498 8.481 2.458 1.00 96.56 85 ASP A O 1
ATOM 704 N N . THR A 1 86 ? -5.689 6.652 1.971 1.00 96.62 86 THR A N 1
ATOM 705 C CA . THR A 1 86 ? -6.557 7.283 0.956 1.00 96.62 86 THR A CA 1
ATOM 706 C C . THR A 1 86 ? -8.036 7.107 1.331 1.00 96.62 86 THR A C 1
ATOM 708 O O . THR A 1 86 ? -8.750 6.320 0.708 1.00 96.62 86 THR A O 1
ATOM 711 N N . PRO A 1 87 ? -8.543 7.807 2.363 1.00 96.56 87 PRO A N 1
ATOM 712 C CA . PRO A 1 87 ? -9.924 7.641 2.829 1.00 96.56 87 PRO A CA 1
ATOM 713 C C . PRO A 1 87 ? -10.994 8.017 1.790 1.00 96.56 87 PRO A C 1
ATOM 715 O O . PRO A 1 87 ? -12.143 7.605 1.913 1.00 96.56 87 PRO A O 1
ATOM 718 N N . GLN A 1 88 ? -10.631 8.751 0.735 1.00 96.19 88 GLN A N 1
ATOM 719 C CA . GLN A 1 88 ? -11.541 9.197 -0.327 1.00 96.19 88 GLN A CA 1
ATOM 720 C C . GLN A 1 88 ? -12.203 8.041 -1.096 1.00 96.19 88 GLN A C 1
ATOM 722 O O . GLN A 1 88 ? -13.222 8.251 -1.743 1.00 96.19 88 GLN A O 1
ATOM 727 N N . VAL A 1 89 ? -11.639 6.829 -1.042 1.00 96.56 89 VAL A N 1
ATOM 728 C CA . VAL A 1 89 ? -12.159 5.653 -1.767 1.00 96.56 89 VAL A CA 1
ATOM 729 C C . VAL A 1 89 ? -12.949 4.684 -0.886 1.00 96.56 89 VAL A C 1
ATOM 731 O O . VAL A 1 89 ? -13.393 3.636 -1.356 1.00 96.56 89 VAL A O 1
ATOM 734 N N . PHE A 1 90 ? -13.137 5.011 0.393 1.00 96.69 90 PHE A N 1
ATOM 735 C CA . PHE A 1 90 ? -13.815 4.148 1.356 1.00 96.69 90 PHE A CA 1
ATOM 736 C C . PHE A 1 90 ? -15.222 3.751 0.910 1.00 96.69 90 PHE A C 1
ATOM 738 O O . PHE A 1 90 ? -15.519 2.558 0.872 1.00 96.69 90 PHE A O 1
ATOM 745 N N . GLU A 1 91 ? -16.053 4.708 0.503 1.00 95.50 91 GLU A N 1
ATOM 746 C CA . GLU A 1 91 ? -17.418 4.424 0.044 1.00 95.50 91 GLU A CA 1
ATOM 747 C C . GLU A 1 91 ? -17.429 3.607 -1.253 1.00 95.50 91 GLU A C 1
ATOM 749 O O . GLU A 1 91 ? -18.123 2.596 -1.339 1.00 95.50 91 GLU A O 1
ATOM 754 N N . ALA A 1 92 ? -16.597 3.979 -2.231 1.00 95.69 92 ALA A N 1
ATOM 755 C CA . ALA A 1 92 ? -16.507 3.274 -3.511 1.00 95.69 92 ALA A CA 1
ATOM 756 C C . ALA A 1 92 ? -16.093 1.799 -3.337 1.00 95.69 92 ALA A C 1
ATOM 758 O O . ALA A 1 92 ? -16.582 0.919 -4.043 1.00 95.69 92 ALA A O 1
ATOM 759 N N . SER A 1 93 ? -15.243 1.515 -2.345 1.00 96.06 93 SER A N 1
ATOM 760 C CA . SER A 1 93 ? -14.772 0.163 -2.029 1.00 96.06 93 SER A CA 1
ATOM 761 C C . SER A 1 93 ? -15.786 -0.720 -1.287 1.00 96.06 93 SER A C 1
ATOM 763 O O . SER A 1 93 ? -15.488 -1.885 -1.037 1.00 96.06 93 SER A O 1
ATOM 765 N N . ALA A 1 94 ? -16.976 -0.222 -0.928 1.00 95.56 94 ALA A N 1
ATOM 766 C CA . ALA A 1 94 ? -17.926 -0.954 -0.078 1.00 95.56 94 ALA A CA 1
ATOM 767 C C . ALA A 1 94 ? -18.411 -2.291 -0.670 1.00 95.56 94 ALA A C 1
ATOM 769 O O . ALA A 1 94 ? -18.795 -3.195 0.070 1.00 95.56 94 ALA A O 1
ATOM 770 N N . SER A 1 95 ? -18.383 -2.430 -1.999 1.00 94.62 95 SER A N 1
ATOM 771 C CA . SER A 1 95 ? -18.753 -3.671 -2.696 1.00 94.62 95 SER A CA 1
ATOM 772 C C . SER A 1 95 ? -17.618 -4.704 -2.776 1.00 94.62 95 SER A C 1
ATOM 774 O O . SER A 1 95 ? -17.854 -5.853 -3.157 1.00 94.62 95 SER A O 1
ATOM 776 N N . ALA A 1 96 ? -16.390 -4.331 -2.406 1.00 95.88 96 ALA A N 1
ATOM 777 C CA . ALA A 1 96 ? -15.247 -5.233 -2.391 1.00 95.88 96 ALA A CA 1
ATOM 778 C C . ALA A 1 96 ? -15.289 -6.168 -1.169 1.00 95.88 96 ALA A C 1
ATOM 780 O O . ALA A 1 96 ? -15.687 -5.789 -0.070 1.00 95.88 96 ALA A O 1
ATOM 781 N N . LYS A 1 97 ? -14.844 -7.419 -1.347 1.00 91.94 97 LYS A N 1
ATOM 782 C CA . LYS A 1 97 ? -14.975 -8.459 -0.311 1.00 91.94 97 LYS A CA 1
ATOM 783 C C . LYS A 1 97 ? -13.929 -8.375 0.796 1.00 91.94 97 LYS A C 1
ATOM 785 O O . LYS A 1 97 ? -14.258 -8.652 1.946 1.00 91.94 97 LYS A O 1
ATOM 790 N N . ASN A 1 98 ? -12.675 -8.081 0.462 1.00 97.06 98 ASN A N 1
ATOM 791 C CA . ASN A 1 98 ? -11.537 -8.120 1.386 1.00 97.06 98 ASN A CA 1
ATOM 792 C C . ASN A 1 98 ? -10.806 -6.779 1.354 1.00 97.06 98 ASN A C 1
ATOM 794 O O . ASN A 1 98 ? -9.779 -6.639 0.691 1.00 97.06 98 ASN A O 1
ATOM 798 N N . VAL A 1 99 ? -11.386 -5.782 2.024 1.00 98.38 99 VAL A N 1
ATOM 799 C CA . VAL A 1 99 ? -10.830 -4.427 2.064 1.00 98.38 99 VAL A CA 1
ATOM 800 C C . VAL A 1 99 ? -10.035 -4.223 3.340 1.00 98.38 99 VAL A C 1
ATOM 802 O O . VAL A 1 99 ? -10.519 -4.480 4.443 1.00 98.38 99 VAL A O 1
ATOM 805 N N . HIS A 1 100 ? -8.820 -3.731 3.173 1.00 98.56 100 HIS A N 1
ATOM 806 C CA . HIS A 1 100 ? -7.866 -3.454 4.229 1.00 98.56 100 HIS A CA 1
ATOM 807 C C . HIS A 1 100 ? -7.339 -2.033 4.064 1.00 98.56 100 HIS A C 1
ATOM 809 O O . HIS A 1 100 ? -7.257 -1.512 2.951 1.00 98.56 100 HIS A O 1
ATOM 815 N N . VAL A 1 101 ? -6.955 -1.408 5.168 1.00 98.56 101 VAL A N 1
ATOM 816 C CA . VAL A 1 101 ? -6.323 -0.086 5.153 1.00 98.56 101 VAL A CA 1
ATOM 817 C C . VAL A 1 101 ? -4.854 -0.243 5.496 1.00 98.56 101 VAL A C 1
ATOM 819 O O . VAL A 1 101 ? -4.531 -0.807 6.535 1.00 98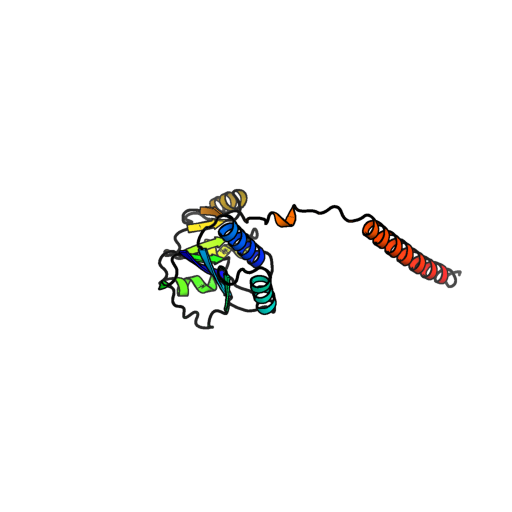.56 101 VAL A O 1
ATOM 822 N N . GLU A 1 102 ? -3.962 0.273 4.656 1.00 98.38 102 GLU A N 1
ATOM 823 C CA . GLU A 1 102 ? -2.556 0.447 5.015 1.00 98.38 102 GLU A CA 1
ATOM 824 C C . GLU A 1 102 ? -2.338 1.868 5.541 1.00 98.38 102 GLU A C 1
ATOM 826 O O . GLU A 1 102 ? -2.533 2.842 4.813 1.00 98.38 102 GLU A O 1
ATOM 831 N N . CYS A 1 103 ? -1.900 1.980 6.793 1.00 97.50 103 CYS A N 1
ATOM 832 C CA . CYS A 1 103 ? -1.554 3.248 7.424 1.00 97.50 103 CYS A CA 1
ATOM 833 C C . CYS A 1 103 ? -0.031 3.363 7.541 1.00 97.50 103 CYS A C 1
ATOM 835 O O . CYS A 1 103 ? 0.600 2.590 8.266 1.00 97.50 103 CYS A O 1
ATOM 837 N N . HIS A 1 104 ? 0.567 4.343 6.857 1.00 94.69 104 HIS A N 1
ATOM 838 C CA . HIS A 1 104 ? 2.019 4.576 6.850 1.00 94.69 104 HIS A CA 1
ATOM 839 C C . HIS A 1 104 ? 2.422 5.870 7.563 1.00 94.69 104 HIS A C 1
ATOM 841 O O . HIS A 1 104 ? 3.581 6.020 7.953 1.00 94.69 104 HIS A O 1
ATOM 847 N N . SER A 1 105 ? 1.495 6.810 7.761 1.00 92.38 105 SER A N 1
ATOM 848 C CA . SER A 1 105 ? 1.824 8.105 8.365 1.00 92.38 105 SER A CA 1
ATOM 849 C C . SER A 1 105 ? 2.055 8.030 9.878 1.00 92.38 105 SER A C 1
ATOM 851 O O . SER A 1 105 ? 1.224 7.525 10.631 1.00 92.38 105 SER A O 1
ATOM 853 N N . LEU A 1 106 ? 3.146 8.643 10.351 1.00 92.38 106 LEU A N 1
ATOM 854 C CA . LEU A 1 106 ? 3.391 8.902 11.777 1.00 92.38 106 LEU A CA 1
ATOM 855 C C . LEU A 1 106 ? 2.756 10.213 12.270 1.00 92.38 106 LEU A C 1
ATOM 857 O O . LEU A 1 106 ? 2.696 10.437 13.479 1.00 92.38 106 LEU A O 1
ATOM 861 N N . TYR A 1 107 ? 2.154 11.014 11.391 1.00 92.56 107 TYR A N 1
ATOM 862 C CA . TYR A 1 107 ? 1.485 12.260 11.767 1.00 92.56 107 TYR A CA 1
ATOM 863 C C . TYR A 1 107 ? 0.015 12.037 12.146 1.00 92.56 107 TYR A C 1
ATOM 865 O O . TYR A 1 107 ? -0.782 11.607 11.314 1.00 92.56 107 TYR A O 1
ATOM 873 N N . THR A 1 108 ? -0.366 12.404 13.374 1.00 92.38 108 THR A N 1
ATOM 874 C CA . THR A 1 108 ? -1.735 12.243 13.907 1.00 92.38 108 THR A CA 1
ATOM 875 C C . THR A 1 108 ? -2.801 12.859 12.997 1.00 92.38 108 THR A C 1
ATOM 877 O O . THR A 1 108 ? -3.829 12.241 12.739 1.00 92.38 108 THR A O 1
ATOM 880 N N . GLN A 1 109 ? -2.541 14.042 12.430 1.00 92.38 109 GLN A N 1
ATOM 881 C CA . GLN A 1 109 ? -3.473 14.719 11.517 1.00 92.38 109 GLN A CA 1
ATOM 882 C C . GLN A 1 109 ? -3.773 13.893 10.258 1.00 92.38 109 GLN A C 1
ATOM 884 O O . GLN A 1 109 ? -4.913 13.843 9.810 1.00 92.38 109 GLN A O 1
ATOM 889 N N . SER A 1 110 ? -2.773 13.196 9.714 1.00 91.62 110 SER A N 1
ATOM 890 C CA . SER A 1 110 ? -2.943 12.350 8.529 1.00 91.62 110 SER A CA 1
ATOM 891 C C . SER A 1 110 ? -3.703 11.058 8.818 1.00 91.62 110 SER A C 1
ATOM 893 O O . SER A 1 110 ? -4.110 10.392 7.878 1.00 91.62 110 SER A O 1
ATOM 895 N N . ARG A 1 111 ? -3.885 10.698 10.093 1.00 94.94 111 ARG A N 1
ATOM 896 C CA . ARG A 1 111 ? -4.535 9.458 10.532 1.00 94.94 111 ARG A CA 1
ATOM 897 C C . ARG A 1 111 ? -5.929 9.659 11.116 1.00 94.94 111 ARG A C 1
ATOM 899 O O . ARG A 1 111 ? -6.565 8.688 11.505 1.00 94.94 111 ARG A O 1
ATOM 906 N N . GLN A 1 112 ? -6.441 10.889 11.158 1.00 94.81 112 GLN A N 1
ATOM 907 C CA . GLN A 1 112 ? -7.755 11.183 11.750 1.00 94.81 112 GLN A CA 1
ATOM 908 C C . GLN A 1 112 ? -8.899 10.378 11.120 1.00 94.81 112 GLN A C 1
ATOM 910 O O . GLN A 1 112 ? -9.890 10.087 11.786 1.00 94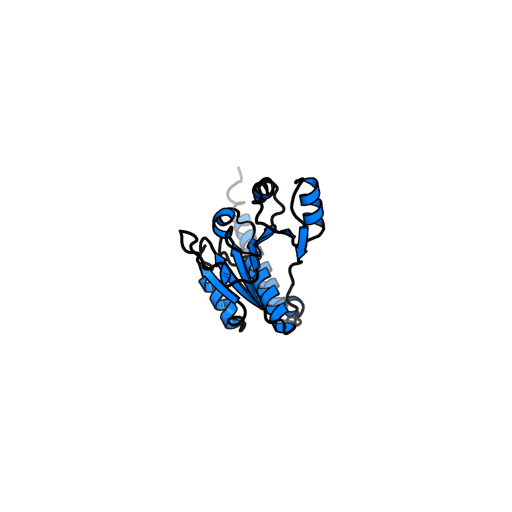.81 112 GLN A O 1
ATOM 915 N N . TYR A 1 113 ? -8.748 9.965 9.859 1.00 95.81 113 TYR A N 1
ATOM 916 C CA . TYR A 1 113 ? -9.717 9.115 9.174 1.00 95.81 113 TYR A CA 1
ATOM 917 C C . TYR A 1 113 ? -9.930 7.755 9.868 1.00 95.81 113 TYR A C 1
ATOM 919 O O . TYR A 1 113 ? -10.989 7.152 9.705 1.00 95.81 113 TYR A O 1
ATOM 927 N N . LEU A 1 114 ? -8.964 7.285 10.668 1.00 96.94 114 LEU A N 1
ATOM 928 C CA . LEU A 1 114 ? -9.051 6.021 11.399 1.00 96.94 114 LEU A CA 1
ATOM 929 C C . LEU A 1 114 ? -10.140 6.025 12.483 1.00 96.94 114 LEU A C 1
ATOM 931 O O . LEU A 1 114 ? -10.650 4.961 12.821 1.00 96.94 114 LEU A O 1
ATOM 935 N N . HIS A 1 115 ? -10.553 7.195 12.990 1.00 94.06 115 HIS A N 1
ATOM 936 C CA . HIS A 1 115 ? -11.648 7.285 13.967 1.00 94.06 115 HIS A CA 1
ATOM 937 C C . HIS A 1 115 ? -12.996 6.819 13.406 1.00 94.06 115 HIS A C 1
ATOM 939 O O . HIS A 1 115 ? -13.849 6.373 14.164 1.00 94.06 115 HIS A O 1
ATOM 945 N N . ASN A 1 116 ? -13.186 6.925 12.089 1.00 91.88 116 ASN A N 1
ATOM 946 C CA . ASN A 1 116 ? -14.451 6.639 11.420 1.00 91.88 116 ASN A CA 1
ATOM 947 C C . ASN A 1 116 ? -14.245 5.633 10.283 1.00 91.88 116 ASN A C 1
ATOM 949 O O . ASN A 1 116 ? -14.709 5.851 9.161 1.00 91.88 116 ASN A O 1
ATOM 953 N N . LEU A 1 117 ? -13.525 4.537 10.552 1.00 96.38 117 LEU A N 1
ATOM 954 C CA . LEU A 1 117 ? -13.382 3.472 9.563 1.00 96.38 117 LEU A CA 1
ATOM 955 C C . LEU A 1 117 ? -14.745 2.826 9.255 1.00 96.38 117 LEU A C 1
ATOM 957 O O . LEU A 1 117 ? -15.460 2.418 10.176 1.00 96.38 117 LEU A O 1
ATOM 961 N N . PRO A 1 118 ? -15.109 2.683 7.970 1.00 96.69 118 PRO A N 1
ATOM 962 C CA . PRO A 1 118 ? -16.301 1.945 7.585 1.00 96.69 118 PRO A CA 1
ATOM 963 C C . PRO A 1 118 ? -16.262 0.487 8.048 1.00 96.69 118 PRO A C 1
ATOM 965 O O . PRO A 1 118 ? -15.216 -0.160 8.035 1.00 96.69 118 PRO A O 1
ATOM 968 N N . LYS A 1 119 ? -17.435 -0.074 8.356 1.00 96.31 119 LYS A N 1
ATOM 969 C CA . LYS A 1 119 ? -17.568 -1.451 8.866 1.00 96.31 119 LYS A CA 1
ATOM 970 C C . LYS A 1 119 ? -17.115 -2.541 7.888 1.00 96.31 119 LYS A C 1
ATOM 972 O O . LYS A 1 119 ? -16.871 -3.661 8.321 1.00 96.31 119 LYS A O 1
ATOM 977 N N . HIS A 1 120 ? -17.044 -2.254 6.585 1.00 97.06 120 HIS A N 1
ATOM 978 C CA . HIS A 1 120 ? -16.574 -3.222 5.586 1.00 97.06 120 HIS A CA 1
ATOM 979 C C . HIS A 1 120 ? -15.044 -3.351 5.543 1.00 97.06 120 HIS A C 1
ATOM 981 O O . HIS A 1 120 ? -14.538 -4.299 4.942 1.00 97.06 120 HIS A O 1
ATOM 987 N N . ILE A 1 121 ? -14.305 -2.439 6.189 1.00 98.06 121 ILE A N 1
ATOM 988 C CA . ILE A 1 121 ? -12.853 -2.551 6.348 1.00 98.06 121 ILE A CA 1
ATOM 989 C C . ILE A 1 121 ? -12.551 -3.649 7.369 1.00 98.06 121 ILE A C 1
ATOM 991 O O . ILE A 1 121 ? -12.924 -3.555 8.536 1.00 98.06 121 ILE A O 1
ATOM 995 N N . LYS A 1 122 ? -11.852 -4.697 6.932 1.00 98.19 122 LYS A N 1
ATOM 996 C CA . LYS A 1 122 ? -11.610 -5.900 7.740 1.00 98.19 122 LYS A CA 1
ATOM 997 C C . LYS A 1 122 ? -10.453 -5.767 8.714 1.00 98.19 122 LYS A C 1
ATOM 999 O O . LYS A 1 122 ? -10.487 -6.380 9.776 1.00 98.19 122 LYS A O 1
ATOM 1004 N N . SER A 1 123 ? -9.414 -5.030 8.340 1.00 98.44 123 SER A N 1
ATOM 1005 C CA . SER A 1 123 ? -8.241 -4.825 9.188 1.00 98.44 123 SER A CA 1
ATOM 1006 C C . SER A 1 123 ? -7.439 -3.599 8.774 1.00 98.44 123 SER A C 1
ATOM 1008 O O . SER A 1 123 ? -7.567 -3.089 7.655 1.00 98.44 123 SER A O 1
ATOM 1010 N N . VAL A 1 124 ? -6.598 -3.146 9.700 1.00 98.56 124 VAL A N 1
ATOM 1011 C CA . VAL A 1 124 ? -5.570 -2.134 9.460 1.00 98.56 124 VAL A CA 1
ATOM 1012 C C . VAL A 1 124 ? -4.217 -2.832 9.363 1.00 98.56 124 VAL A C 1
ATOM 1014 O O . VAL A 1 124 ? -3.928 -3.787 10.080 1.00 98.56 124 VAL A O 1
ATOM 1017 N N . ILE A 1 125 ? -3.369 -2.360 8.465 1.00 98.56 125 ILE A N 1
ATOM 1018 C CA . ILE A 1 125 ? -2.023 -2.865 8.240 1.00 98.56 125 ILE A CA 1
ATOM 1019 C C . ILE A 1 125 ? -1.052 -1.713 8.446 1.00 98.56 125 ILE A C 1
ATOM 1021 O O . ILE A 1 125 ? -1.267 -0.603 7.961 1.00 98.56 125 ILE A O 1
ATOM 1025 N N . VAL A 1 126 ? 0.026 -1.984 9.172 1.00 98.31 126 VAL A N 1
ATOM 1026 C CA . VAL A 1 126 ? 1.064 -1.000 9.487 1.00 98.31 126 VAL A CA 1
ATOM 1027 C C . VAL A 1 126 ? 2.456 -1.560 9.191 1.00 98.31 126 VAL A C 1
ATOM 1029 O O . VAL A 1 126 ? 2.663 -2.772 9.284 1.00 98.31 126 VAL A O 1
ATOM 1032 N N . PRO A 1 127 ? 3.451 -0.711 8.881 1.00 97.00 127 PRO A N 1
ATOM 1033 C CA . PRO A 1 127 ? 4.800 -1.167 8.563 1.00 97.00 127 PRO A CA 1
ATOM 1034 C C . PRO A 1 127 ? 5.617 -1.598 9.790 1.00 97.00 127 PRO A C 1
ATOM 1036 O O . PRO A 1 127 ? 6.682 -2.193 9.629 1.00 97.00 127 PRO A O 1
ATOM 1039 N N . SER A 1 128 ? 5.176 -1.291 11.015 1.00 97.25 128 SER A N 1
ATOM 1040 C CA . SER A 1 128 ? 5.960 -1.558 12.224 1.00 97.25 128 SER A CA 1
ATOM 1041 C C . SER A 1 128 ? 5.111 -1.817 13.467 1.00 97.25 128 SER A C 1
ATOM 1043 O O . SER A 1 128 ? 3.969 -1.370 13.591 1.00 97.25 128 SER A O 1
ATOM 1045 N N . ASN A 1 129 ? 5.725 -2.485 14.447 1.00 97.62 129 ASN A N 1
ATOM 1046 C CA . ASN A 1 129 ? 5.130 -2.674 15.768 1.00 97.62 129 ASN A CA 1
ATOM 1047 C C . ASN A 1 129 ? 4.940 -1.349 16.523 1.00 97.62 129 ASN A C 1
ATOM 1049 O O . ASN A 1 129 ? 3.955 -1.186 17.235 1.00 97.62 129 ASN A O 1
ATOM 1053 N N . SER A 1 130 ? 5.854 -0.389 16.345 1.00 97.25 130 SER A N 1
ATOM 1054 C CA . SER A 1 130 ? 5.739 0.927 16.979 1.00 97.25 130 SER A CA 1
ATOM 1055 C C . SER A 1 130 ? 4.493 1.680 16.512 1.00 97.25 130 SER A C 1
ATOM 1057 O O . SER A 1 130 ? 3.782 2.237 17.344 1.00 97.25 130 SER A O 1
ATOM 1059 N N . LEU A 1 131 ? 4.175 1.647 15.211 1.00 97.31 131 LEU A N 1
ATOM 1060 C CA . LEU A 1 131 ? 2.946 2.262 14.714 1.00 97.31 131 LEU A CA 1
ATOM 1061 C C . LEU A 1 131 ? 1.713 1.486 15.183 1.00 97.31 131 LEU A C 1
ATOM 1063 O O . LEU A 1 131 ? 0.751 2.111 15.607 1.00 97.31 131 LEU A O 1
ATOM 1067 N N . LYS A 1 132 ? 1.749 0.146 15.202 1.00 97.88 132 LYS A N 1
ATOM 1068 C CA . LYS A 1 132 ? 0.651 -0.659 15.767 1.00 97.88 132 LYS A CA 1
ATOM 1069 C C . LYS A 1 132 ? 0.301 -0.216 17.192 1.00 97.88 132 LYS A C 1
ATOM 1071 O O . LYS A 1 132 ? -0.857 0.078 17.465 1.00 97.88 132 LYS A O 1
ATOM 1076 N N . GLN A 1 133 ? 1.299 -0.134 18.071 1.00 96.94 133 GLN A N 1
ATOM 1077 C CA . GLN A 1 133 ? 1.117 0.279 19.468 1.00 96.94 133 GLN A CA 1
ATOM 1078 C C . GLN A 1 133 ? 0.587 1.711 19.589 1.00 96.94 133 GLN A C 1
ATOM 1080 O O . GLN A 1 133 ? -0.273 1.983 20.429 1.00 96.94 133 GLN A O 1
ATOM 1085 N N . LEU A 1 134 ? 1.062 2.613 18.724 1.00 96.69 134 LEU A N 1
ATOM 1086 C CA . LEU A 1 134 ? 0.565 3.982 18.663 1.00 96.69 134 LEU A CA 1
ATOM 1087 C C . LEU A 1 134 ? -0.926 4.010 18.303 1.00 96.69 134 LEU A C 1
ATOM 1089 O O . LEU A 1 134 ? -1.710 4.604 19.035 1.00 96.69 134 LEU A O 1
ATOM 1093 N N . LEU A 1 135 ? -1.332 3.308 17.238 1.00 97.12 135 LEU A N 1
ATOM 1094 C CA . LEU A 1 135 ? -2.732 3.279 16.801 1.00 97.12 135 LEU A CA 1
ATOM 1095 C C . LEU A 1 135 ? -3.660 2.664 17.848 1.00 97.12 135 LEU A C 1
ATOM 1097 O O . LEU A 1 135 ? -4.757 3.167 18.047 1.00 97.12 135 LEU A O 1
ATOM 1101 N N . GLN A 1 136 ? -3.215 1.610 18.535 1.00 95.38 136 GLN A N 1
ATOM 1102 C CA . GLN A 1 136 ? -3.991 0.983 19.609 1.00 95.38 136 GLN A CA 1
ATOM 1103 C C . GLN A 1 136 ? -4.199 1.916 20.806 1.00 95.38 136 GLN A C 1
ATOM 1105 O O . GLN A 1 136 ? -5.203 1.794 21.499 1.00 95.38 136 GLN A O 1
ATOM 1110 N N . THR A 1 137 ? -3.261 2.836 21.048 1.00 94.00 137 THR A N 1
ATOM 1111 C CA . THR A 1 137 ? -3.382 3.849 22.105 1.00 94.00 137 THR A CA 1
ATOM 1112 C C . THR A 1 137 ? -4.262 5.027 21.674 1.00 94.00 137 THR A C 1
ATOM 1114 O O . THR A 1 137 ? -4.998 5.571 22.488 1.00 94.00 137 THR A O 1
ATOM 1117 N N . GLU A 1 138 ? -4.180 5.447 20.408 1.00 94.12 138 GLU A N 1
ATOM 1118 C CA . GLU A 1 138 ? -4.888 6.631 19.890 1.00 94.12 138 GLU A CA 1
ATOM 1119 C C . GLU A 1 138 ? -6.338 6.355 19.457 1.00 94.12 138 GLU A C 1
ATOM 1121 O O . GLU A 1 138 ? -7.164 7.271 19.450 1.00 94.12 138 GLU A O 1
ATOM 1126 N N . HIS A 1 139 ? -6.652 5.119 19.066 1.00 91.81 139 HIS A N 1
ATOM 1127 C CA . HIS A 1 139 ? -7.931 4.767 18.457 1.00 91.81 139 HIS A CA 1
ATOM 1128 C C . HIS A 1 139 ? -8.518 3.501 19.089 1.00 91.81 139 HIS A C 1
ATOM 1130 O O . HIS A 1 139 ? -8.122 2.374 18.780 1.00 91.81 139 HIS A O 1
ATOM 1136 N N . GLU A 1 140 ? -9.522 3.686 19.942 1.00 88.81 140 GLU A N 1
ATOM 1137 C CA . GLU A 1 140 ? -10.340 2.585 20.442 1.00 88.81 140 GLU A CA 1
ATOM 1138 C C . GLU A 1 140 ? -11.254 2.039 19.332 1.00 88.81 140 GLU A C 1
ATOM 1140 O O . GLU A 1 140 ? -11.781 2.789 18.511 1.00 88.81 140 GLU A O 1
ATOM 1145 N N . GLY A 1 141 ? -11.459 0.720 19.305 1.00 90.50 141 GLY A N 1
ATOM 1146 C CA . GLY A 1 141 ? -12.425 0.085 18.399 1.00 90.50 141 GLY A CA 1
ATOM 1147 C C . GLY A 1 141 ? -11.962 -0.113 16.952 1.00 90.50 141 GLY A C 1
ATOM 1148 O O . GLY A 1 141 ? -12.779 -0.493 16.112 1.00 90.50 141 GLY A O 1
ATOM 1149 N N . LEU A 1 142 ? -10.675 0.095 16.644 1.00 96.19 142 LEU A N 1
ATOM 1150 C CA . LEU A 1 142 ? -10.121 -0.322 15.355 1.00 96.19 142 LEU A CA 1
ATOM 1151 C C . LEU A 1 142 ? -10.297 -1.836 15.137 1.00 96.19 142 LEU A C 1
ATOM 1153 O O . LEU A 1 142 ? -10.233 -2.608 16.101 1.00 96.19 142 LEU A O 1
ATOM 1157 N N . PRO A 1 143 ? -10.464 -2.284 13.878 1.00 97.00 143 PRO A N 1
ATOM 1158 C CA . PRO A 1 143 ? -10.383 -3.702 13.561 1.00 97.00 143 PRO A CA 1
ATOM 1159 C C . PRO A 1 143 ? -8.964 -4.231 13.834 1.00 97.00 143 PRO A C 1
ATOM 1161 O O . PRO A 1 143 ? -8.055 -3.484 14.207 1.00 97.00 143 PRO A O 1
ATOM 1164 N N . GLU A 1 144 ? -8.756 -5.534 13.638 1.00 97.62 144 GLU A N 1
ATOM 1165 C CA . GLU A 1 144 ? -7.453 -6.154 13.881 1.00 97.62 144 GLU A CA 1
ATOM 1166 C C . GLU A 1 144 ? -6.324 -5.413 13.142 1.00 97.62 144 GLU A C 1
ATOM 1168 O O . GLU A 1 144 ? -6.483 -5.004 11.990 1.00 97.62 144 GLU A O 1
ATOM 1173 N N . ILE A 1 145 ? -5.184 -5.221 13.818 1.00 98.44 145 ILE A N 1
ATOM 1174 C CA . ILE A 1 145 ? -4.019 -4.531 13.254 1.00 98.44 145 ILE A CA 1
ATOM 1175 C C . ILE A 1 145 ? -2.903 -5.538 12.973 1.00 98.44 145 ILE A C 1
ATOM 1177 O O . ILE A 1 145 ? -2.299 -6.090 13.905 1.00 98.44 145 ILE A O 1
ATOM 1181 N N . TYR A 1 146 ? -2.583 -5.729 11.695 1.00 98.38 146 TYR A N 1
ATOM 1182 C CA . TYR A 1 146 ? -1.480 -6.570 11.235 1.00 98.38 146 TYR A CA 1
ATOM 1183 C C . TYR A 1 146 ? -0.231 -5.744 10.934 1.00 98.38 146 TYR A C 1
ATOM 1185 O O . TYR A 1 146 ? -0.302 -4.573 10.566 1.00 98.38 146 TYR A O 1
ATOM 1193 N N . ILE A 1 147 ? 0.933 -6.374 11.073 1.00 98.19 147 ILE A N 1
ATOM 1194 C CA . ILE A 1 147 ? 2.215 -5.759 10.730 1.00 98.19 147 ILE A CA 1
ATOM 1195 C C . ILE A 1 147 ? 2.684 -6.355 9.405 1.00 98.19 147 ILE A C 1
ATOM 1197 O O . ILE A 1 147 ? 2.874 -7.566 9.309 1.00 98.19 147 ILE A O 1
ATOM 1201 N N . LEU A 1 148 ? 2.901 -5.501 8.406 1.00 96.38 148 LEU A N 1
ATOM 1202 C CA . LEU A 1 148 ? 3.510 -5.858 7.127 1.00 96.38 148 LEU A CA 1
ATOM 1203 C C . LEU A 1 148 ? 4.721 -4.950 6.884 1.00 96.38 148 LEU A C 1
ATOM 1205 O O . LEU A 1 148 ? 4.564 -3.847 6.355 1.00 96.38 148 LEU A O 1
ATOM 1209 N N . PRO A 1 149 ? 5.932 -5.382 7.278 1.00 94.25 149 PRO A N 1
ATOM 1210 C CA . PRO A 1 149 ? 7.134 -4.587 7.090 1.00 94.25 149 PRO A CA 1
ATOM 1211 C C . PRO A 1 149 ? 7.416 -4.332 5.612 1.00 94.25 149 PRO A C 1
ATOM 1213 O O . PRO A 1 149 ? 7.119 -5.155 4.743 1.00 94.25 149 PRO A O 1
ATOM 1216 N N . ASN A 1 150 ? 8.053 -3.201 5.333 1.00 91.56 150 ASN A N 1
ATOM 1217 C CA . ASN A 1 150 ? 8.485 -2.871 3.985 1.00 91.56 150 ASN A CA 1
ATOM 1218 C C . ASN A 1 150 ? 9.767 -3.649 3.653 1.00 91.56 150 ASN A C 1
ATOM 1220 O O . ASN A 1 150 ? 10.783 -3.430 4.318 1.00 91.56 150 ASN A O 1
ATOM 1224 N N . PRO A 1 151 ? 9.757 -4.544 2.647 1.00 90.44 151 PRO A N 1
ATOM 1225 C CA . PRO A 1 151 ? 10.974 -5.226 2.237 1.00 90.44 151 PRO A CA 1
ATOM 1226 C C . PRO A 1 151 ? 11.951 -4.226 1.614 1.00 90.44 151 PRO A C 1
ATOM 1228 O O . PRO A 1 151 ? 11.547 -3.258 0.963 1.00 90.44 151 PRO A O 1
ATOM 1231 N N . VAL A 1 152 ? 13.242 -4.487 1.786 1.00 87.62 152 VAL A N 1
ATOM 1232 C CA . VAL A 1 152 ? 14.332 -3.784 1.103 1.00 87.62 152 VAL A CA 1
ATOM 1233 C C . VAL A 1 152 ? 15.002 -4.793 0.181 1.00 87.62 152 VAL A C 1
ATOM 1235 O O . VAL A 1 152 ? 15.281 -5.910 0.606 1.00 87.62 152 VAL A O 1
ATOM 1238 N N . SER A 1 153 ? 15.203 -4.426 -1.086 1.00 83.06 153 SER A N 1
ATOM 1239 C CA . SER A 1 153 ? 15.865 -5.303 -2.058 1.00 83.06 153 SER A CA 1
ATOM 1240 C C . SER A 1 153 ? 17.324 -5.561 -1.667 1.00 83.06 153 SER A C 1
ATOM 1242 O O . SER A 1 153 ? 18.022 -4.636 -1.247 1.00 83.06 153 SER A O 1
ATOM 1244 N N . ASP A 1 154 ? 17.801 -6.792 -1.866 1.00 81.38 154 ASP A N 1
ATOM 1245 C CA . ASP A 1 154 ? 19.201 -7.168 -1.615 1.00 81.38 154 ASP A CA 1
ATOM 1246 C C . ASP A 1 154 ? 20.183 -6.367 -2.484 1.00 81.38 154 ASP A C 1
ATOM 1248 O O . ASP A 1 154 ? 21.322 -6.141 -2.084 1.00 81.38 154 ASP A O 1
ATOM 1252 N N . GLU A 1 155 ? 19.724 -5.871 -3.639 1.00 80.50 155 GLU A N 1
ATOM 1253 C CA . GLU A 1 155 ? 20.499 -5.017 -4.550 1.00 80.50 155 GLU A CA 1
ATOM 1254 C C . GLU A 1 155 ? 21.044 -3.755 -3.855 1.00 80.50 155 GLU A C 1
ATOM 1256 O O . GLU A 1 155 ? 22.074 -3.224 -4.259 1.00 80.50 155 GLU A O 1
ATOM 1261 N N . TYR A 1 156 ? 20.391 -3.277 -2.788 1.00 80.94 156 TYR A N 1
ATOM 1262 C CA . TYR A 1 156 ? 20.872 -2.130 -2.010 1.00 80.94 156 TYR A CA 1
ATOM 1263 C C . TYR A 1 156 ? 22.068 -2.455 -1.106 1.00 80.94 156 TYR A C 1
ATOM 1265 O O . TYR A 1 156 ? 22.752 -1.538 -0.651 1.00 80.94 156 TYR A O 1
ATOM 1273 N N . PHE A 1 157 ? 22.316 -3.736 -0.835 1.00 84.06 157 PHE A N 1
ATOM 1274 C CA . PHE A 1 157 ? 23.420 -4.205 -0.000 1.00 84.06 157 PHE A CA 1
ATOM 1275 C C . PHE A 1 157 ? 24.591 -4.754 -0.826 1.00 84.06 157 PHE A C 1
ATOM 1277 O O . PHE A 1 157 ? 25.678 -4.938 -0.278 1.00 84.06 157 PHE A O 1
ATOM 1284 N N . ASP A 1 158 ? 24.411 -4.948 -2.137 1.00 80.38 158 ASP A N 1
ATOM 1285 C CA . ASP A 1 158 ? 25.475 -5.318 -3.078 1.00 80.38 158 ASP A CA 1
ATOM 1286 C C . ASP A 1 158 ? 26.309 -4.086 -3.472 1.00 80.38 158 ASP A C 1
ATOM 1288 O O . ASP A 1 158 ? 26.298 -3.587 -4.601 1.00 80.38 158 ASP A O 1
ATOM 1292 N N . ILE A 1 159 ? 27.007 -3.528 -2.481 1.00 79.44 159 ILE A N 1
ATOM 1293 C CA . ILE A 1 159 ? 27.939 -2.424 -2.691 1.00 79.44 159 ILE A CA 1
ATOM 1294 C C . ILE A 1 159 ? 29.225 -3.012 -3.269 1.00 79.44 159 ILE A C 1
ATOM 1296 O O . ILE A 1 159 ? 30.119 -3.442 -2.538 1.00 79.44 159 ILE A O 1
ATOM 1300 N N . GLN A 1 160 ? 29.339 -2.987 -4.594 1.00 72.31 160 GLN A N 1
ATOM 1301 C CA . GLN A 1 160 ? 30.620 -3.209 -5.255 1.00 72.31 160 GLN A CA 1
ATOM 1302 C C . GLN A 1 160 ? 31.608 -2.131 -4.770 1.00 72.31 160 GLN A C 1
ATOM 1304 O O . GLN A 1 160 ? 31.260 -0.943 -4.779 1.00 72.31 160 GLN A O 1
ATOM 1309 N N . PRO A 1 161 ? 32.827 -2.493 -4.324 1.00 69.06 161 PRO A N 1
ATOM 1310 C CA . PRO A 1 161 ? 33.817 -1.512 -3.909 1.00 69.06 161 PRO A CA 1
ATOM 1311 C C . PRO A 1 161 ? 34.029 -0.508 -5.042 1.00 69.06 161 PRO A C 1
ATOM 1313 O O . PRO A 1 161 ? 34.412 -0.891 -6.147 1.00 69.06 161 PRO A O 1
ATOM 1316 N N . LEU A 1 162 ? 33.775 0.777 -4.780 1.00 62.16 162 LEU A N 1
ATOM 1317 C CA . LEU A 1 162 ? 34.083 1.838 -5.736 1.00 62.16 162 LEU A CA 1
ATOM 1318 C C . LEU A 1 162 ? 35.550 1.699 -6.150 1.00 62.16 162 LEU A C 1
ATOM 1320 O O . LEU A 1 162 ? 36.450 1.809 -5.311 1.00 62.16 162 LEU A O 1
ATOM 1324 N N . GLU A 1 163 ? 35.798 1.475 -7.442 1.00 59.56 163 GLU A N 1
ATOM 1325 C CA . GLU A 1 163 ? 37.152 1.531 -7.979 1.00 59.56 163 GLU A CA 1
ATOM 1326 C C . GLU A 1 163 ? 37.791 2.860 -7.546 1.00 59.56 163 GLU A C 1
ATOM 1328 O O . GLU A 1 163 ? 3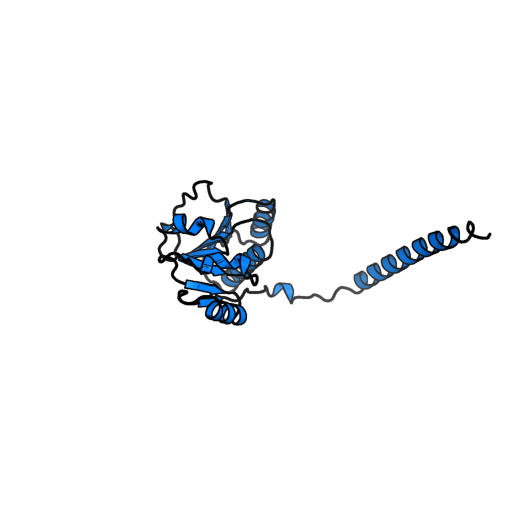7.201 3.935 -7.713 1.00 59.56 163 GLU A O 1
ATOM 1333 N N . LYS A 1 164 ? 39.011 2.797 -6.989 1.00 56.28 164 LYS A N 1
ATOM 1334 C CA . LYS A 1 164 ? 39.749 3.942 -6.408 1.00 56.28 164 LYS A CA 1
ATOM 1335 C C . LYS A 1 164 ? 39.773 5.202 -7.289 1.00 56.28 164 LYS A C 1
ATOM 1337 O O . LYS A 1 164 ? 39.939 6.303 -6.773 1.00 56.28 164 LYS A O 1
ATOM 1342 N N . LYS A 1 165 ? 39.571 5.058 -8.601 1.00 54.03 165 LYS A N 1
ATOM 1343 C CA . LYS A 1 165 ? 39.426 6.135 -9.588 1.00 54.03 165 LYS A CA 1
ATOM 1344 C C . LYS A 1 165 ? 38.354 7.176 -9.231 1.00 54.03 165 LYS A C 1
ATOM 1346 O O . LYS A 1 165 ? 38.545 8.351 -9.534 1.00 54.03 165 LYS A O 1
ATOM 1351 N N . TYR A 1 166 ? 37.259 6.788 -8.577 1.00 54.97 166 TYR A N 1
ATOM 1352 C CA . TYR A 1 166 ? 36.145 7.702 -8.281 1.00 54.97 166 TYR A CA 1
ATOM 1353 C C . TYR A 1 166 ? 36.273 8.431 -6.933 1.00 54.97 166 TYR A C 1
ATOM 1355 O O . TYR A 1 166 ? 35.607 9.443 -6.719 1.00 54.97 166 TYR A O 1
ATOM 1363 N N . LEU A 1 167 ? 37.180 7.990 -6.053 1.00 52.47 167 LEU A N 1
ATOM 1364 C CA . LEU A 1 167 ? 37.431 8.619 -4.746 1.00 52.47 167 LEU A CA 1
ATOM 1365 C C . LEU A 1 167 ? 38.202 9.952 -4.842 1.00 52.47 167 LEU A C 1
ATOM 1367 O O . LEU A 1 167 ? 38.117 10.776 -3.934 1.00 52.47 167 LEU A O 1
ATOM 1371 N N . TYR A 1 168 ? 38.911 10.207 -5.948 1.00 52.78 168 TYR A N 1
ATOM 1372 C CA . TYR A 1 168 ? 39.719 11.424 -6.131 1.00 52.78 168 TYR A CA 1
ATOM 1373 C C . TYR A 1 168 ? 39.013 12.558 -6.895 1.00 52.78 168 TYR A C 1
ATOM 1375 O O . TYR A 1 168 ? 39.507 13.686 -6.920 1.00 52.78 168 TYR A O 1
ATOM 1383 N N . ALA A 1 169 ? 37.840 12.311 -7.488 1.00 50.31 169 ALA A N 1
ATOM 1384 C CA . ALA A 1 169 ? 37.107 13.346 -8.224 1.00 50.31 169 ALA A CA 1
ATOM 1385 C C . ALA A 1 169 ? 36.396 14.355 -7.295 1.00 50.31 169 ALA A C 1
ATOM 1387 O O . ALA A 1 169 ? 36.230 15.524 -7.649 1.00 50.31 169 ALA A O 1
ATOM 1388 N N . SER A 1 170 ? 36.024 13.946 -6.079 1.00 47.28 170 SER A N 1
ATOM 1389 C CA . SER A 1 170 ? 35.344 14.804 -5.096 1.00 47.28 170 SER A CA 1
ATOM 1390 C C . SER A 1 170 ? 36.297 15.726 -4.324 1.00 47.28 170 SER A C 1
ATOM 1392 O O . SER A 1 170 ? 35.898 16.813 -3.905 1.00 47.28 170 SER A O 1
ATOM 1394 N N . SER A 1 171 ? 37.577 15.368 -4.198 1.00 48.00 171 SER A N 1
ATOM 1395 C CA . SER A 1 171 ? 38.581 16.206 -3.527 1.00 48.00 171 SER A CA 1
ATOM 1396 C C . SER A 1 171 ? 39.052 17.385 -4.393 1.00 48.00 171 SER A C 1
ATOM 1398 O O . SER A 1 171 ? 39.448 18.417 -3.853 1.00 48.00 171 SER A O 1
ATOM 1400 N N . HIS A 1 172 ? 38.944 17.307 -5.725 1.00 46.47 172 HIS A N 1
ATOM 1401 C CA . HIS A 1 172 ? 39.260 18.442 -6.608 1.00 46.47 172 HIS A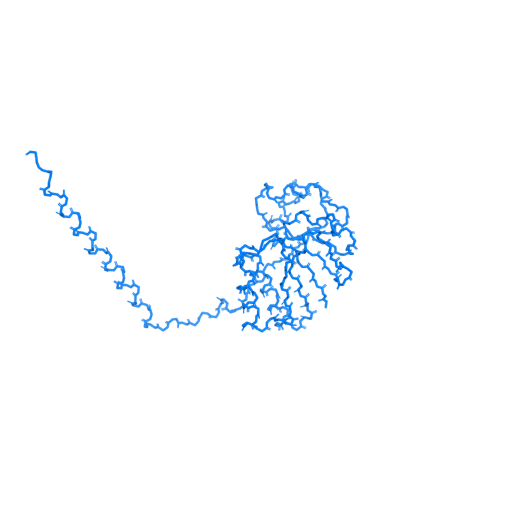 CA 1
ATOM 1402 C C . HIS A 1 172 ? 38.147 19.500 -6.684 1.00 46.47 172 HIS A C 1
ATOM 1404 O O . HIS A 1 172 ? 38.449 20.694 -6.767 1.00 46.47 172 HIS A O 1
ATOM 1410 N N . TYR A 1 173 ? 36.872 19.117 -6.563 1.00 44.53 173 TYR A N 1
ATOM 1411 C CA . TYR A 1 173 ? 35.771 20.091 -6.545 1.00 44.53 173 TYR A CA 1
ATOM 1412 C C . TYR A 1 173 ? 35.676 20.878 -5.228 1.00 44.53 173 TYR A C 1
ATOM 1414 O O . TYR A 1 173 ? 35.369 22.071 -5.254 1.00 44.53 173 TYR A O 1
ATOM 1422 N N . LEU A 1 174 ? 36.023 20.265 -4.091 1.00 43.72 174 LEU A N 1
ATOM 1423 C CA . LEU A 1 174 ? 36.086 20.946 -2.788 1.00 43.72 174 LEU A CA 1
ATOM 1424 C C . LEU A 1 174 ? 37.269 21.924 -2.664 1.00 43.72 174 LEU A C 1
ATOM 1426 O O . LEU A 1 174 ? 37.165 22.938 -1.975 1.00 43.72 174 LEU A O 1
ATOM 1430 N N . LEU A 1 175 ? 38.374 21.685 -3.377 1.00 41.56 175 LEU A N 1
ATOM 1431 C CA . LEU A 1 175 ? 39.515 22.609 -3.400 1.00 41.56 175 LEU A CA 1
ATOM 1432 C C . LEU A 1 175 ? 39.326 23.785 -4.375 1.00 41.56 175 LEU A C 1
ATOM 1434 O O . LEU A 1 175 ? 39.903 24.856 -4.164 1.00 41.56 175 LEU A O 1
ATOM 1438 N N . CYS A 1 176 ? 38.498 23.634 -5.414 1.00 42.53 176 CYS A N 1
ATOM 1439 C CA . CYS A 1 176 ? 38.272 24.696 -6.399 1.00 42.53 176 CYS A CA 1
ATOM 1440 C C . CYS A 1 176 ? 37.281 25.775 -5.908 1.00 42.53 176 CYS A C 1
ATOM 1442 O O . CYS A 1 176 ? 37.460 26.964 -6.188 1.00 42.53 176 CYS A O 1
ATOM 1444 N N . SER A 1 177 ? 36.281 25.403 -5.103 1.00 42.94 177 SER A N 1
ATOM 1445 C CA . SER A 1 177 ? 35.308 26.344 -4.523 1.00 42.94 177 SER A CA 1
ATOM 1446 C C . SER A 1 177 ? 35.886 27.193 -3.380 1.00 42.94 177 SER A C 1
ATOM 1448 O O . SER A 1 177 ? 35.465 28.335 -3.195 1.00 42.94 177 SER A O 1
ATOM 1450 N N . CYS A 1 178 ? 36.924 26.720 -2.682 1.00 45.28 178 CYS A N 1
ATOM 1451 C CA . CYS A 1 178 ? 37.555 27.475 -1.592 1.00 45.28 178 CYS A CA 1
ATOM 1452 C C . CYS A 1 178 ? 38.450 28.639 -2.087 1.00 45.28 178 CYS A C 1
ATOM 1454 O O . CYS A 1 178 ? 38.561 29.676 -1.429 1.00 45.28 178 CYS A O 1
ATOM 1456 N N . ARG A 1 179 ? 39.026 28.554 -3.301 1.00 43.31 179 ARG A N 1
ATOM 1457 C CA . ARG A 1 179 ? 39.864 29.640 -3.864 1.00 43.31 179 ARG A CA 1
ATOM 1458 C C . ARG A 1 179 ? 39.075 30.795 -4.491 1.00 43.31 179 ARG A C 1
ATOM 1460 O O . ARG A 1 179 ? 39.612 31.899 -4.601 1.00 43.31 179 ARG A O 1
ATOM 1467 N N . ARG A 1 180 ? 37.810 30.592 -4.885 1.00 44.59 180 ARG A N 1
ATOM 1468 C CA . ARG A 1 180 ? 36.957 31.684 -5.406 1.00 44.59 180 ARG A CA 1
ATOM 1469 C C . ARG A 1 180 ? 36.431 32.591 -4.289 1.00 44.59 180 ARG A C 1
ATOM 1471 O O . ARG A 1 180 ? 36.369 33.804 -4.482 1.00 44.59 180 ARG A O 1
ATOM 1478 N N . SER A 1 181 ? 36.172 32.042 -3.104 1.00 45.12 181 SER A N 1
ATOM 1479 C CA . SER A 1 181 ? 35.669 32.798 -1.947 1.00 45.12 181 SER A CA 1
ATOM 1480 C C . SER A 1 181 ? 36.730 33.698 -1.295 1.00 45.12 181 SER A C 1
ATOM 1482 O O . SER A 1 181 ? 36.404 34.782 -0.813 1.00 45.12 181 SER A O 1
ATOM 1484 N N . GLN A 1 182 ? 38.018 33.335 -1.356 1.00 43.91 182 GLN A N 1
ATOM 1485 C CA . GLN A 1 182 ? 39.096 34.176 -0.809 1.00 43.91 182 GLN A CA 1
ATOM 1486 C C . GLN A 1 182 ? 39.425 35.406 -1.677 1.00 43.91 182 GLN A C 1
ATOM 1488 O O . GLN A 1 182 ? 39.789 36.453 -1.142 1.00 43.91 182 GLN A O 1
ATOM 1493 N N . LYS A 1 183 ? 39.228 35.348 -3.005 1.00 44.06 183 LYS A N 1
ATOM 1494 C CA . LYS A 1 183 ? 39.436 36.521 -3.882 1.00 44.06 183 LYS A CA 1
ATOM 1495 C C . LYS A 1 183 ? 38.337 37.585 -3.757 1.00 44.06 183 LYS A C 1
ATOM 1497 O O . LYS A 1 183 ? 38.603 38.753 -4.033 1.00 44.06 183 LYS A O 1
ATOM 1502 N N . ILE A 1 184 ? 37.131 37.216 -3.317 1.00 47.50 184 ILE A N 1
ATOM 1503 C CA . ILE A 1 184 ? 36.022 38.165 -3.111 1.00 47.50 184 ILE A CA 1
ATOM 1504 C C . ILE A 1 184 ? 36.148 38.880 -1.753 1.00 47.50 184 ILE A C 1
ATOM 1506 O O . ILE A 1 184 ? 35.874 40.077 -1.667 1.00 47.50 184 ILE A O 1
ATOM 1510 N N . LEU A 1 185 ? 36.660 38.207 -0.715 1.00 42.31 185 LEU A N 1
ATOM 1511 C CA . LEU A 1 185 ? 36.884 38.824 0.601 1.00 42.31 185 LEU A CA 1
ATOM 1512 C C . LEU A 1 185 ? 38.081 39.791 0.645 1.00 42.31 185 LEU A C 1
ATOM 1514 O O . LEU A 1 185 ? 38.033 40.775 1.381 1.00 42.31 185 LEU A O 1
ATOM 1518 N N . LEU A 1 186 ? 39.117 39.587 -0.177 1.00 43.50 186 LEU A N 1
ATOM 1519 C CA . LEU A 1 186 ? 40.264 40.506 -0.243 1.00 43.50 186 LEU A CA 1
ATOM 1520 C C . LEU A 1 186 ? 39.985 41.794 -1.041 1.00 43.50 186 LEU A C 1
ATOM 1522 O O . LEU A 1 186 ? 40.645 42.800 -0.802 1.00 43.50 186 LEU A O 1
ATOM 1526 N N . LYS A 1 187 ? 38.971 41.819 -1.922 1.00 43.66 187 LYS A N 1
ATOM 1527 C CA . LYS A 1 187 ? 38.555 43.048 -2.631 1.00 43.66 187 LYS A CA 1
ATOM 1528 C C . LYS A 1 187 ? 37.619 43.956 -1.822 1.00 43.66 187 LYS A C 1
ATOM 1530 O O . LYS A 1 187 ? 37.535 45.141 -2.123 1.00 43.66 187 LYS A O 1
ATOM 1535 N N . ARG A 1 188 ? 36.953 43.452 -0.774 1.00 44.25 188 ARG A N 1
ATOM 1536 C CA . ARG A 1 188 ? 36.066 44.265 0.089 1.00 44.25 188 ARG A CA 1
ATOM 1537 C C . ARG A 1 188 ? 36.773 44.980 1.248 1.00 44.25 188 ARG A C 1
ATOM 1539 O O . ARG A 1 188 ? 36.172 45.853 1.859 1.00 44.25 188 ARG A O 1
ATOM 1546 N N . ARG A 1 189 ? 38.050 44.683 1.520 1.00 42.84 189 ARG A N 1
ATOM 1547 C CA . ARG A 1 189 ? 38.858 45.383 2.544 1.00 42.84 189 ARG A CA 1
ATOM 1548 C C . ARG A 1 189 ? 39.610 46.625 2.039 1.00 42.84 189 ARG A C 1
ATOM 1550 O O . ARG A 1 189 ? 40.265 47.282 2.837 1.00 42.84 189 ARG A O 1
ATOM 1557 N N . ALA A 1 190 ? 39.495 46.968 0.755 1.00 48.16 190 ALA A N 1
ATOM 1558 C CA . ALA A 1 190 ? 40.120 48.161 0.171 1.00 48.16 190 ALA A CA 1
ATOM 1559 C C . ALA A 1 190 ? 39.194 49.395 0.097 1.00 48.16 190 ALA A C 1
ATOM 1561 O O . ALA A 1 190 ? 39.648 50.453 -0.317 1.00 48.16 190 ALA A O 1
ATOM 1562 N N . TYR A 1 191 ? 37.923 49.282 0.510 1.00 49.84 191 TYR A N 1
ATOM 1563 C CA . TYR A 1 191 ? 36.931 50.372 0.431 1.00 49.84 191 TYR A CA 1
ATOM 1564 C C . TYR A 1 191 ? 36.393 50.850 1.786 1.00 49.84 191 TYR A C 1
ATOM 1566 O O . TYR A 1 191 ? 35.449 51.629 1.833 1.00 49.84 191 TYR A O 1
ATOM 1574 N N . LEU A 1 192 ? 36.984 50.399 2.892 1.00 51.91 192 LEU A N 1
ATOM 1575 C CA . LEU A 1 192 ? 36.639 50.866 4.233 1.00 51.91 192 LEU A CA 1
ATOM 1576 C C . LEU A 1 192 ? 37.926 51.078 5.034 1.00 51.91 192 LEU A C 1
ATOM 1578 O O . LEU A 1 192 ? 38.341 50.233 5.826 1.00 51.91 192 LEU A O 1
ATOM 1582 N N . LYS A 1 193 ? 38.575 52.211 4.781 1.00 41.59 193 LYS A N 1
ATOM 1583 C CA . LYS A 1 193 ? 39.372 52.924 5.781 1.00 41.59 193 LYS A CA 1
ATOM 1584 C C . LYS A 1 193 ? 38.830 54.361 5.843 1.00 41.59 193 LYS A C 1
ATOM 1586 O O . LYS A 1 193 ? 38.394 54.835 4.796 1.00 41.59 193 LYS A O 1
ATOM 1591 N N . PRO A 1 194 ? 38.762 54.949 7.049 1.00 54.38 194 PRO A N 1
ATOM 1592 C CA . PRO A 1 194 ? 38.047 56.196 7.325 1.00 54.38 194 PRO A CA 1
ATOM 1593 C C . PRO A 1 194 ? 38.601 57.391 6.553 1.00 54.38 194 PRO A C 1
ATOM 1595 O O . PRO A 1 194 ? 39.825 57.396 6.281 1.00 54.38 194 PRO A O 1
#

pLDDT: mean 86.82, std 18.35, range [41.56, 98.56]

Foldseek 3Di:
DEEEEEDAEQPCDDVLLLLVLVLVVCVVVVNDAAYEYEYQDYPPCQVVSVVVCVVVVSVNRYHYDYQDNVNDDDLVPGPAYEYELPCVCQVVCLPHQHYEYEYEDPDPVSCPCQQPRDPSHQAYEYQDPVVVVVCVVVHPPGHHYYHDHRHDDCVVVPDDPPDVVVVVVVVVVVVVVVVVVVVVVVVVVVPDDD